Protein AF-A0A9E1GSZ1-F1 (afdb_monomer_lite)

pLDDT: mean 89.38, std 8.35, range [53.12, 97.94]

Sequence (244 aa):
KAGDPVYKLVTSEEWQLVVPVSDRQFAKLSTMTSIKVKFLKDGQTQNGTIETQQIQGKNYAFITLQNGMARYADERFLNVELVTNIESGLKIPNTAITKKEFYKIPAAYRTSGGDSNSYGVLREVLKDDGTMTTEFINATLYTDPQEDLVDGETPAYYYIDKAELEAGDVLIASDSQTKYTVQETENLKGVYRLNLGYAVFCPIRVEDQNEEFTIIASGTSRGIDMYDYIAADASTVQENQIME

Structure (mmCIF, N/CA/C/O backbone):
data_AF-A0A9E1GSZ1-F1
#
_entry.id   AF-A0A9E1GSZ1-F1
#
loop_
_atom_site.group_PDB
_atom_site.id
_atom_site.type_symbol
_atom_site.label_atom_id
_atom_site.label_alt_id
_atom_site.label_comp_id
_atom_site.label_asym_id
_atom_site.label_entity_id
_atom_site.label_seq_id
_atom_site.pdbx_PDB_ins_code
_atom_site.Cartn_x
_atom_site.Cartn_y
_atom_site.Cartn_z
_atom_site.occupancy
_atom_site.B_iso_or_equiv
_atom_site.auth_seq_id
_atom_site.auth_comp_id
_atom_site.auth_asym_id
_atom_site.auth_atom_id
_atom_site.pdbx_PDB_model_num
ATOM 1 N N . LYS A 1 1 ? 15.541 -1.601 -56.514 1.00 56.22 1 LYS A N 1
ATOM 2 C CA . LYS A 1 1 ? 14.765 -0.803 -57.497 1.00 56.22 1 LYS A CA 1
ATOM 3 C C . LYS A 1 1 ? 15.236 0.646 -57.429 1.00 56.22 1 LYS A C 1
ATOM 5 O O . LYS A 1 1 ? 15.897 1.003 -56.462 1.00 56.22 1 LYS A O 1
ATOM 10 N N . ALA A 1 2 ? 14.956 1.470 -58.442 1.00 68.44 2 ALA A N 1
ATOM 11 C CA . ALA A 1 2 ? 15.196 2.908 -58.320 1.00 68.44 2 ALA A CA 1
ATOM 12 C C . ALA A 1 2 ? 14.430 3.435 -57.091 1.00 68.44 2 ALA A C 1
ATOM 14 O O . ALA A 1 2 ? 13.232 3.182 -56.983 1.00 68.44 2 ALA A O 1
ATOM 15 N N . GLY A 1 3 ? 15.135 4.087 -56.161 1.00 81.12 3 GLY A N 1
ATOM 16 C CA . GLY A 1 3 ? 14.578 4.580 -54.895 1.00 81.12 3 GLY A CA 1
ATOM 17 C C . GLY A 1 3 ? 14.820 3.695 -53.665 1.00 81.12 3 GLY A C 1
ATOM 18 O O . GLY A 1 3 ? 14.581 4.164 -52.556 1.00 81.12 3 GLY A O 1
ATOM 19 N N . ASP A 1 4 ? 15.335 2.470 -53.821 1.00 85.38 4 ASP A N 1
ATOM 20 C CA . ASP A 1 4 ? 15.676 1.636 -52.661 1.00 85.38 4 ASP A CA 1
ATOM 21 C C . ASP A 1 4 ? 17.036 2.062 -52.074 1.00 85.38 4 ASP A C 1
ATOM 23 O O . ASP A 1 4 ? 17.995 2.252 -52.833 1.00 85.38 4 ASP A O 1
ATOM 27 N N . PRO A 1 5 ? 17.160 2.195 -50.742 1.00 82.62 5 PRO A N 1
ATOM 28 C CA . PRO A 1 5 ? 18.434 2.515 -50.110 1.00 82.62 5 PRO A CA 1
ATOM 29 C C . PRO A 1 5 ? 19.448 1.382 -50.327 1.00 82.62 5 PRO A C 1
ATOM 31 O O . PRO A 1 5 ? 19.149 0.213 -50.094 1.00 82.62 5 PRO A O 1
ATOM 34 N N . VAL A 1 6 ? 20.660 1.738 -50.767 1.00 85.25 6 VAL A N 1
ATOM 35 C CA . VAL A 1 6 ? 21.737 0.775 -51.081 1.00 85.25 6 VAL A CA 1
ATOM 36 C C . VAL A 1 6 ? 22.555 0.409 -49.838 1.00 85.25 6 VAL A C 1
ATOM 38 O O . VAL A 1 6 ? 23.061 -0.703 -49.734 1.00 85.25 6 VAL A O 1
ATOM 41 N N . TYR A 1 7 ? 22.675 1.331 -48.882 1.00 80.56 7 TYR A N 1
ATOM 42 C CA . TYR A 1 7 ? 23.326 1.103 -47.595 1.00 80.56 7 TYR A CA 1
ATOM 43 C C . TYR A 1 7 ? 22.765 2.055 -46.533 1.00 80.56 7 TYR A C 1
ATOM 45 O O . TYR A 1 7 ? 22.201 3.104 -46.850 1.00 80.56 7 TYR A O 1
ATOM 53 N N . LYS A 1 8 ? 22.946 1.688 -45.263 1.00 81.06 8 LYS A N 1
ATOM 54 C CA . LYS A 1 8 ? 22.709 2.548 -44.102 1.00 81.06 8 LYS A CA 1
ATOM 55 C C . LYS A 1 8 ? 24.068 2.921 -43.523 1.00 81.06 8 LYS A C 1
ATOM 57 O O . LYS A 1 8 ? 24.864 2.039 -43.222 1.00 81.06 8 LYS A O 1
ATOM 62 N N . LEU A 1 9 ? 24.334 4.215 -43.386 1.00 85.81 9 LEU A N 1
ATOM 63 C CA . LEU A 1 9 ? 25.546 4.715 -42.743 1.00 85.81 9 LEU A CA 1
ATOM 64 C C . LEU A 1 9 ? 25.197 5.192 -41.333 1.00 85.81 9 LEU A C 1
ATOM 66 O O . LEU A 1 9 ? 24.314 6.031 -41.171 1.00 85.81 9 LEU A O 1
ATOM 70 N N . VAL A 1 10 ? 25.887 4.656 -40.329 1.00 85.50 10 VAL A N 1
ATOM 71 C CA . VAL A 1 10 ? 25.773 5.088 -38.932 1.00 85.50 10 VAL A CA 1
ATOM 72 C C . VAL A 1 10 ? 27.050 5.842 -38.581 1.00 85.50 10 VAL A C 1
ATOM 74 O O . VAL A 1 10 ? 28.137 5.277 -38.647 1.00 85.50 10 VAL A O 1
ATOM 77 N N . THR A 1 11 ? 26.924 7.132 -38.274 1.00 88.06 11 THR A N 1
ATOM 78 C CA . THR A 1 11 ? 28.066 8.039 -38.051 1.00 88.06 11 THR A CA 1
ATOM 79 C C . THR A 1 11 ? 28.234 8.464 -36.595 1.00 88.06 11 THR A C 1
ATOM 81 O O . THR A 1 11 ? 29.123 9.255 -36.299 1.00 88.06 11 THR A O 1
ATOM 84 N N . SER A 1 12 ? 27.365 7.990 -35.701 1.00 90.75 12 SER A N 1
ATOM 85 C CA . SER A 1 12 ? 27.333 8.378 -34.292 1.00 90.75 12 SER A CA 1
ATOM 86 C C . SER A 1 12 ? 27.287 7.143 -33.403 1.00 90.75 12 SER A C 1
ATOM 88 O O . SER A 1 12 ? 26.614 6.174 -33.743 1.00 90.75 12 SER A O 1
ATOM 90 N N . GLU A 1 13 ? 27.974 7.201 -32.263 1.00 91.69 13 GLU A N 1
ATOM 91 C CA . GLU A 1 13 ? 27.785 6.266 -31.144 1.00 91.69 13 GLU A CA 1
ATOM 92 C C . GLU A 1 13 ? 26.652 6.716 -30.212 1.00 91.69 13 GLU A C 1
ATOM 94 O O . GLU A 1 13 ? 26.344 6.019 -29.250 1.00 91.69 13 GLU A O 1
ATOM 99 N N . GLU A 1 14 ? 26.028 7.866 -30.489 1.00 94.31 14 GLU A N 1
ATOM 100 C CA . GLU A 1 14 ? 24.812 8.301 -29.814 1.00 94.31 14 GLU A CA 1
ATOM 101 C C . GLU A 1 14 ? 23.581 7.679 -30.476 1.00 94.31 14 GLU A C 1
ATOM 103 O O . GLU A 1 14 ? 23.335 7.865 -31.672 1.00 94.31 14 GLU A O 1
ATOM 108 N N . TRP A 1 15 ? 22.801 6.945 -29.691 1.00 93.62 15 TRP A N 1
ATOM 109 C CA . TRP A 1 15 ? 21.577 6.290 -30.137 1.00 93.62 15 TRP A CA 1
ATOM 110 C C . TRP A 1 15 ? 20.569 6.179 -28.999 1.00 93.62 15 TRP A C 1
ATOM 112 O O . TRP A 1 15 ? 20.919 6.308 -27.826 1.00 93.62 15 TRP A O 1
ATOM 122 N N . GLN A 1 16 ? 19.302 5.958 -29.349 1.00 94.81 16 G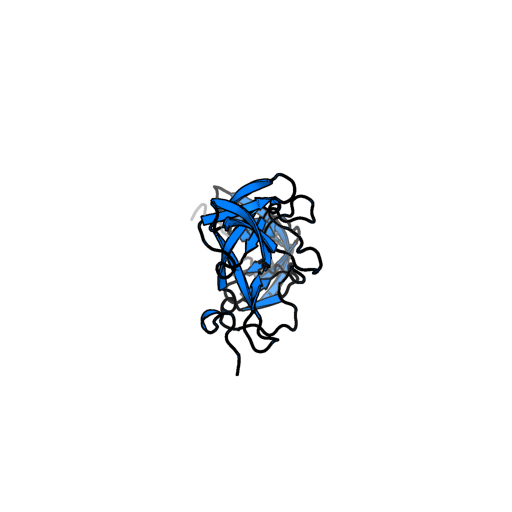LN A N 1
ATOM 123 C CA . GLN A 1 16 ? 18.210 5.907 -28.383 1.00 94.81 16 GLN A CA 1
ATOM 124 C C . GLN A 1 16 ? 17.504 4.557 -28.377 1.00 94.81 16 GLN A C 1
ATOM 126 O O . GLN A 1 16 ? 17.112 4.033 -29.422 1.00 94.81 16 GLN A O 1
ATOM 131 N N . LEU A 1 17 ? 17.271 4.041 -27.173 1.00 95.75 17 LEU A N 1
ATOM 132 C CA . LEU A 1 17 ? 16.247 3.037 -26.917 1.00 95.75 17 LEU A CA 1
ATOM 133 C C . LEU A 1 17 ? 14.935 3.744 -26.591 1.00 95.75 17 LEU A C 1
ATOM 135 O O . LEU A 1 17 ? 14.904 4.632 -25.742 1.00 95.75 17 LEU A O 1
ATOM 139 N N . VAL A 1 18 ? 13.850 3.314 -27.229 1.00 96.56 18 VAL A N 1
ATOM 140 C CA . VAL A 1 18 ? 12.496 3.788 -26.929 1.00 96.56 18 VAL A CA 1
ATOM 141 C C . VAL A 1 18 ? 11.706 2.614 -26.376 1.00 96.56 18 VAL A C 1
ATOM 143 O O . VAL A 1 18 ? 11.454 1.639 -27.085 1.00 96.56 18 VAL A O 1
ATOM 146 N N . VAL A 1 19 ? 11.334 2.698 -25.103 1.00 95.81 19 VAL A N 1
ATOM 147 C CA . VAL A 1 19 ? 10.688 1.609 -24.365 1.00 95.81 19 VAL A CA 1
ATOM 148 C C . VAL A 1 19 ? 9.263 2.034 -24.006 1.00 95.81 19 VAL A C 1
ATOM 150 O O . VAL A 1 19 ? 9.104 3.053 -23.333 1.00 95.81 19 VAL A O 1
ATOM 153 N N . PRO A 1 20 ? 8.214 1.310 -24.438 1.00 95.06 20 PRO A N 1
ATOM 154 C CA . PRO A 1 20 ? 6.865 1.547 -23.935 1.00 95.06 20 PRO A CA 1
ATOM 155 C C . PRO A 1 20 ? 6.795 1.147 -22.458 1.00 95.06 20 PRO A C 1
ATOM 157 O O . PRO A 1 20 ? 7.281 0.081 -22.081 1.00 95.06 20 PRO A O 1
ATOM 160 N N . VAL A 1 21 ? 6.185 1.987 -21.627 1.00 94.19 21 VAL A N 1
ATOM 161 C CA . VAL A 1 21 ? 6.124 1.786 -20.173 1.00 94.19 21 VAL A CA 1
ATOM 162 C C . VAL A 1 21 ? 4.696 1.942 -19.651 1.00 94.19 21 VAL A C 1
ATOM 164 O O . VAL A 1 21 ? 3.876 2.642 -20.242 1.00 94.19 21 VAL A O 1
ATOM 167 N N . SER A 1 22 ? 4.385 1.271 -18.544 1.00 91.38 22 SER A N 1
ATOM 168 C CA . SER A 1 22 ? 3.124 1.461 -17.808 1.00 91.38 22 SER A CA 1
ATOM 169 C C . SER A 1 22 ? 3.079 2.817 -17.092 1.00 91.38 22 SER A C 1
ATOM 171 O O . SER A 1 22 ? 4.117 3.447 -16.901 1.00 91.38 22 SER A O 1
ATOM 173 N N . ASP A 1 23 ? 1.902 3.255 -16.634 1.00 88.31 23 ASP A N 1
ATOM 174 C CA . ASP A 1 23 ? 1.754 4.496 -15.850 1.00 88.31 23 ASP A CA 1
ATOM 175 C C . ASP A 1 23 ? 2.627 4.499 -14.586 1.00 88.31 23 ASP A C 1
ATOM 177 O O . ASP A 1 23 ? 3.304 5.485 -14.294 1.00 88.31 23 ASP A O 1
ATOM 181 N N . ARG A 1 24 ? 2.694 3.361 -13.880 1.00 83.38 24 ARG A N 1
ATOM 182 C CA . ARG A 1 24 ? 3.550 3.202 -12.694 1.00 83.38 24 ARG A CA 1
ATOM 183 C C . ARG A 1 24 ? 5.031 3.362 -13.039 1.00 83.38 24 ARG A C 1
ATOM 185 O O . ARG A 1 24 ? 5.753 4.083 -12.356 1.00 83.38 24 ARG A O 1
ATOM 192 N N . GLN A 1 25 ? 5.485 2.698 -14.102 1.00 87.88 25 GLN A N 1
ATOM 193 C CA . GLN A 1 25 ? 6.870 2.813 -14.561 1.00 87.88 25 GLN A CA 1
ATOM 194 C C . GLN A 1 25 ? 7.180 4.232 -15.037 1.00 87.88 25 GLN A C 1
ATOM 196 O O . GLN A 1 25 ? 8.244 4.747 -14.722 1.00 87.88 25 GLN A O 1
ATOM 201 N N . PHE A 1 26 ? 6.260 4.881 -15.750 1.00 92.19 26 PHE A N 1
ATOM 202 C CA . PHE A 1 26 ? 6.424 6.257 -16.208 1.00 92.19 26 PHE A CA 1
ATOM 203 C C . PHE A 1 26 ? 6.624 7.219 -15.036 1.00 92.19 26 PHE A C 1
ATOM 205 O O . PHE A 1 26 ? 7.603 7.960 -15.028 1.00 92.19 26 PHE A O 1
ATOM 212 N N . ALA A 1 27 ? 5.762 7.150 -14.017 1.00 88.62 27 ALA A N 1
ATOM 213 C CA . ALA A 1 27 ? 5.887 7.973 -12.818 1.00 88.62 27 ALA A CA 1
ATOM 214 C C . ALA A 1 27 ? 7.255 7.780 -12.141 1.00 88.62 27 ALA A C 1
ATOM 216 O O . ALA A 1 27 ? 7.946 8.760 -11.873 1.00 88.62 27 ALA A O 1
ATOM 217 N N . LYS A 1 28 ? 7.705 6.529 -11.970 1.00 84.88 28 LYS A N 1
ATOM 218 C CA . LYS A 1 28 ? 9.018 6.217 -11.378 1.00 84.88 28 LYS A CA 1
ATOM 219 C C . LYS A 1 28 ? 10.174 6.754 -12.226 1.00 84.88 28 LYS A C 1
ATOM 221 O O . LYS A 1 28 ? 11.030 7.483 -11.728 1.00 84.88 28 LYS A O 1
ATOM 226 N N . LEU A 1 29 ? 10.180 6.437 -13.519 1.00 91.62 29 LEU A N 1
ATOM 227 C CA . LEU A 1 29 ? 11.257 6.789 -14.445 1.00 91.62 29 LEU A CA 1
ATOM 228 C C . LEU A 1 29 ? 11.346 8.299 -14.710 1.00 91.62 29 LEU A C 1
ATOM 230 O O . LEU A 1 29 ? 12.445 8.796 -14.928 1.00 91.62 29 LEU A O 1
ATOM 234 N N . SER A 1 30 ? 10.233 9.035 -14.639 1.00 92.25 30 SER A N 1
ATOM 235 C CA . SER A 1 30 ? 10.200 10.491 -14.853 1.00 92.25 30 SER A CA 1
ATOM 236 C C . SER A 1 30 ? 10.993 11.301 -13.823 1.00 92.25 30 SER A C 1
ATOM 238 O O . SER A 1 30 ? 11.356 12.444 -14.087 1.00 92.25 30 SER A O 1
ATOM 240 N N . THR A 1 31 ? 11.295 10.705 -12.666 1.00 90.06 31 THR A N 1
ATOM 241 C CA . THR A 1 31 ? 12.105 11.330 -11.608 1.00 90.06 31 THR A CA 1
ATOM 242 C C . THR A 1 31 ? 13.610 11.130 -11.811 1.00 90.06 31 THR A C 1
ATOM 244 O O . THR A 1 31 ? 14.420 11.756 -11.127 1.00 90.06 31 THR A O 1
ATOM 247 N N . MET A 1 32 ? 14.003 10.254 -12.740 1.00 90.38 32 MET A N 1
ATOM 248 C CA . MET A 1 32 ? 15.393 9.883 -12.983 1.00 90.38 32 MET A CA 1
ATOM 249 C C . MET A 1 32 ? 15.981 10.688 -14.142 1.00 90.38 32 MET A C 1
ATOM 251 O O . MET A 1 32 ? 15.300 11.001 -15.111 1.00 90.38 32 MET A O 1
ATOM 255 N N . THR A 1 33 ? 17.284 10.956 -14.079 1.00 94.38 33 THR A N 1
ATOM 256 C CA . THR A 1 33 ? 18.050 11.571 -15.181 1.00 94.38 33 THR A CA 1
ATOM 257 C C . THR A 1 33 ? 19.010 10.588 -15.848 1.00 94.38 33 THR A C 1
ATOM 259 O O . THR A 1 33 ? 19.466 10.810 -16.969 1.00 94.38 33 THR A O 1
ATOM 262 N N . SER A 1 34 ? 19.311 9.471 -15.184 1.00 93.50 34 SER A N 1
ATOM 263 C CA . SER A 1 34 ? 20.154 8.401 -15.706 1.00 93.50 34 SER A CA 1
ATOM 264 C C . SER A 1 34 ? 19.610 7.040 -15.302 1.00 93.50 34 SER A C 1
ATOM 266 O O . SER A 1 34 ? 19.027 6.891 -14.228 1.00 93.50 34 SER A O 1
ATOM 268 N N . ILE A 1 35 ? 19.824 6.039 -16.151 1.00 94.31 35 ILE A N 1
ATOM 269 C CA . ILE A 1 35 ? 19.414 4.665 -15.895 1.00 94.31 35 ILE A CA 1
ATOM 270 C C . ILE A 1 35 ? 20.461 3.672 -16.385 1.00 94.31 35 ILE A C 1
ATOM 272 O O . ILE A 1 35 ? 21.090 3.868 -17.426 1.00 94.31 35 ILE A O 1
ATOM 276 N N . LYS A 1 36 ? 20.623 2.574 -15.644 1.00 94.19 36 LYS A N 1
ATOM 277 C CA . LYS A 1 36 ? 21.402 1.425 -16.101 1.00 94.19 36 LYS A CA 1
ATOM 278 C C . LYS A 1 36 ? 20.501 0.489 -16.902 1.00 94.19 36 LYS A C 1
ATOM 280 O O . LYS A 1 36 ? 19.459 0.054 -16.422 1.00 94.19 36 LYS A O 1
ATOM 285 N N . VAL A 1 37 ? 20.941 0.145 -18.102 1.00 95.38 37 VAL A N 1
ATOM 286 C CA . VAL A 1 37 ? 20.290 -0.787 -19.022 1.00 95.38 37 VAL A CA 1
ATOM 287 C C . VAL A 1 37 ? 21.126 -2.055 -19.091 1.00 95.38 37 VAL A C 1
ATOM 289 O O . VAL A 1 37 ? 22.333 -1.979 -19.319 1.00 95.38 37 VAL A O 1
ATOM 292 N N . LYS A 1 38 ? 20.503 -3.219 -18.910 1.00 94.94 38 LYS A N 1
ATOM 293 C CA . LYS A 1 38 ? 21.112 -4.527 -19.175 1.00 94.94 38 LYS A CA 1
ATOM 294 C C . LYS A 1 38 ? 20.513 -5.119 -20.445 1.00 94.94 38 LYS A C 1
ATOM 296 O O . LYS A 1 38 ? 19.308 -5.322 -20.536 1.00 94.94 38 LYS A O 1
ATOM 301 N N . PHE A 1 39 ? 21.359 -5.406 -21.421 1.00 95.25 39 PHE A N 1
ATOM 302 C CA . PHE A 1 39 ? 20.977 -6.010 -22.689 1.00 95.25 39 PHE A CA 1
ATOM 303 C C . PHE A 1 39 ? 20.899 -7.525 -22.532 1.00 95.25 39 PHE A C 1
ATOM 305 O O . PHE A 1 39 ? 21.885 -8.172 -22.189 1.00 95.25 39 PHE A O 1
ATOM 312 N N . LEU A 1 40 ? 19.732 -8.116 -22.795 1.00 94.25 40 LEU A N 1
ATOM 313 C CA . LEU A 1 40 ? 19.546 -9.560 -22.617 1.00 94.25 40 LEU A CA 1
ATOM 314 C C . LEU A 1 40 ? 20.252 -10.395 -23.690 1.00 94.25 40 LEU A C 1
ATOM 316 O O . LEU A 1 40 ? 20.536 -11.564 -23.458 1.00 94.25 40 LEU A O 1
ATOM 320 N N . LYS A 1 41 ? 20.565 -9.794 -24.845 1.00 92.50 41 LYS A N 1
ATOM 321 C CA . LYS A 1 41 ? 21.256 -10.460 -25.960 1.00 92.50 41 LYS A CA 1
ATOM 322 C C . LYS A 1 41 ? 22.620 -11.027 -25.553 1.00 92.50 41 LYS A C 1
ATOM 324 O O . LYS A 1 41 ? 22.978 -12.117 -25.984 1.00 92.50 41 LYS A O 1
ATOM 329 N N . ASP A 1 42 ? 23.385 -10.276 -24.768 1.00 93.62 42 ASP A N 1
ATOM 330 C CA . ASP A 1 42 ? 24.776 -10.586 -24.416 1.00 93.62 42 ASP A CA 1
ATOM 331 C C . ASP A 1 42 ? 25.095 -10.362 -22.923 1.00 93.62 42 ASP A C 1
ATOM 333 O O . ASP A 1 42 ? 26.239 -10.526 -22.496 1.00 93.62 42 ASP A O 1
ATOM 337 N N . GLY A 1 43 ? 24.091 -9.988 -22.124 1.00 91.62 43 GLY A N 1
ATOM 338 C CA . GLY A 1 43 ? 24.203 -9.733 -20.689 1.00 91.62 43 GLY A CA 1
ATOM 339 C C . GLY A 1 43 ? 24.913 -8.427 -20.330 1.00 91.62 43 GLY A C 1
ATOM 340 O O . GLY A 1 43 ? 25.225 -8.207 -19.160 1.00 91.62 43 GLY A O 1
ATOM 341 N N . GLN A 1 44 ? 25.208 -7.567 -21.304 1.00 94.25 44 GLN A N 1
ATOM 342 C CA . GLN A 1 44 ? 26.061 -6.402 -21.094 1.00 94.25 44 GLN A CA 1
ATOM 343 C C . GLN A 1 44 ? 25.268 -5.230 -20.537 1.00 94.25 44 GLN A C 1
ATOM 345 O O . GLN A 1 44 ? 24.069 -5.107 -20.769 1.00 94.25 44 GLN A O 1
ATOM 350 N N . THR A 1 45 ? 25.935 -4.361 -19.781 1.00 93.75 45 THR A N 1
ATOM 351 C CA . THR A 1 45 ? 25.272 -3.244 -19.102 1.00 93.75 45 THR A CA 1
ATOM 352 C C . THR A 1 45 ? 25.850 -1.908 -19.521 1.00 93.75 45 THR A C 1
ATOM 354 O O . THR A 1 45 ? 27.071 -1.769 -19.602 1.00 93.75 45 THR A O 1
ATOM 357 N N . GLN A 1 46 ? 24.990 -0.914 -19.712 1.00 93.62 46 GLN A N 1
ATOM 358 C CA . GLN A 1 46 ? 25.374 0.456 -20.044 1.00 93.62 46 GLN A CA 1
ATOM 359 C C . GLN A 1 46 ? 24.532 1.444 -19.242 1.00 93.62 46 GLN A C 1
ATOM 361 O O . GLN A 1 46 ? 23.384 1.156 -18.917 1.00 93.62 46 GLN A O 1
ATOM 366 N N . ASN A 1 47 ? 25.095 2.606 -18.922 1.00 94.38 47 ASN A N 1
ATOM 367 C CA . ASN A 1 47 ? 24.323 3.710 -18.360 1.00 94.38 47 ASN A CA 1
ATOM 368 C C . ASN A 1 47 ? 23.925 4.654 -19.495 1.00 94.38 47 ASN A C 1
ATOM 370 O O . ASN A 1 47 ? 24.768 4.995 -20.324 1.00 94.38 47 ASN A O 1
ATOM 374 N N . GLY A 1 48 ? 22.666 5.078 -19.506 1.00 95.38 48 GLY A N 1
ATOM 375 C CA . GLY A 1 48 ? 22.142 6.073 -20.436 1.00 95.38 48 GLY A CA 1
ATOM 376 C C . GLY A 1 48 ? 21.460 7.222 -19.708 1.00 95.38 48 GLY A C 1
ATOM 377 O O . GLY A 1 48 ? 21.100 7.107 -18.532 1.00 95.38 48 GLY A O 1
ATOM 378 N N . THR A 1 49 ? 21.287 8.334 -20.413 1.00 97.69 49 THR A N 1
ATOM 379 C CA . THR A 1 49 ? 20.420 9.436 -19.983 1.00 97.69 49 THR A CA 1
ATOM 380 C C . THR A 1 49 ? 18.984 9.058 -20.303 1.00 97.69 49 THR A C 1
ATOM 382 O O . THR A 1 49 ? 18.721 8.608 -21.415 1.00 97.69 49 THR A O 1
ATOM 385 N N . ILE A 1 50 ? 18.073 9.211 -19.344 1.00 97.25 50 ILE A N 1
ATOM 386 C CA . ILE A 1 50 ? 16.661 8.861 -19.524 1.00 97.25 50 ILE A CA 1
ATOM 387 C C . ILE A 1 50 ? 15.785 10.110 -19.523 1.00 97.25 50 ILE A C 1
ATOM 389 O O . ILE A 1 50 ? 15.935 10.988 -18.681 1.00 97.25 50 ILE A O 1
ATOM 393 N N . GLU A 1 51 ? 14.844 10.140 -20.456 1.00 97.44 51 GLU A N 1
ATOM 394 C CA . GLU A 1 51 ? 13.722 11.068 -20.492 1.00 97.44 51 GLU A CA 1
ATOM 395 C C . GLU A 1 51 ? 12.428 10.277 -20.682 1.00 97.44 51 GLU A C 1
ATOM 397 O O . GLU A 1 51 ? 12.421 9.193 -21.268 1.00 97.44 51 GLU A O 1
ATOM 402 N N . THR A 1 52 ? 11.309 10.804 -20.196 1.00 97.12 52 THR A N 1
ATOM 403 C CA . THR A 1 52 ? 9.999 10.163 -20.361 1.00 97.12 52 THR A CA 1
ATOM 404 C C . THR A 1 52 ? 9.054 11.103 -21.092 1.00 97.12 52 THR A C 1
ATOM 406 O O . THR A 1 52 ? 9.051 12.308 -20.849 1.00 97.12 52 THR A O 1
ATOM 409 N N . GLN A 1 53 ? 8.283 10.570 -22.039 1.00 96.31 53 GLN A N 1
ATOM 410 C CA . GLN A 1 53 ? 7.330 11.348 -22.830 1.00 96.31 53 GLN A CA 1
ATOM 411 C C . GLN A 1 53 ? 6.050 10.555 -23.082 1.00 96.31 53 GLN A C 1
ATOM 413 O O . GLN A 1 53 ? 6.076 9.332 -23.247 1.00 96.31 53 GLN A O 1
ATOM 418 N N . GLN A 1 54 ? 4.929 11.269 -23.160 1.00 96.31 54 GLN A N 1
ATOM 419 C CA . GLN A 1 54 ? 3.655 10.701 -23.575 1.00 96.31 54 GLN A CA 1
ATOM 420 C C . GLN A 1 54 ? 3.402 11.030 -25.049 1.00 96.31 54 GLN A C 1
ATOM 422 O O . GLN A 1 54 ? 3.398 12.192 -25.452 1.00 96.31 54 GLN A O 1
ATOM 427 N N . ILE A 1 55 ? 3.174 10.003 -25.866 1.00 95.81 55 ILE A N 1
ATOM 428 C CA . ILE A 1 55 ? 2.925 10.129 -27.304 1.00 95.81 55 ILE A CA 1
ATOM 429 C C . ILE A 1 55 ? 1.599 9.445 -27.612 1.00 95.81 55 ILE A C 1
ATOM 431 O O . ILE A 1 55 ? 1.446 8.244 -27.398 1.00 95.81 55 ILE A O 1
ATOM 435 N N . GLN A 1 56 ? 0.627 10.214 -28.115 1.00 94.19 56 GLN A N 1
ATOM 436 C CA . GLN A 1 56 ? -0.713 9.714 -28.466 1.00 94.19 56 GLN A CA 1
ATOM 437 C C . GLN A 1 56 ? -1.388 8.931 -27.319 1.00 94.19 56 GLN A C 1
ATOM 439 O O . GLN A 1 56 ? -1.995 7.884 -27.534 1.00 94.19 56 GLN A O 1
ATOM 444 N N . GLY A 1 57 ? -1.240 9.419 -26.083 1.00 91.31 57 GLY A N 1
ATOM 445 C CA . GLY A 1 57 ? -1.816 8.791 -24.890 1.00 91.31 57 GLY A CA 1
ATOM 446 C C . GLY A 1 57 ? -1.049 7.578 -24.353 1.00 91.31 57 GLY A C 1
ATOM 447 O O . GLY A 1 57 ? -1.463 7.020 -23.345 1.00 91.31 57 GLY A O 1
ATOM 448 N N . LYS A 1 58 ? 0.068 7.175 -24.975 1.00 96.19 58 LYS A N 1
ATOM 449 C CA . LYS A 1 58 ? 0.936 6.088 -24.498 1.00 96.19 58 LYS A CA 1
ATOM 450 C C . LYS A 1 58 ? 2.233 6.630 -23.913 1.00 96.19 58 LYS A C 1
ATOM 452 O O . LYS A 1 58 ? 2.792 7.592 -24.437 1.00 96.19 58 LYS A O 1
ATOM 457 N N . ASN A 1 59 ? 2.721 5.980 -22.865 1.00 97.06 59 ASN A N 1
ATOM 458 C CA . ASN A 1 59 ? 3.912 6.392 -22.136 1.00 97.06 59 ASN A CA 1
ATOM 459 C C . ASN A 1 59 ? 5.162 5.690 -22.673 1.00 97.06 59 ASN A C 1
ATOM 461 O O . ASN A 1 59 ? 5.164 4.475 -22.890 1.00 97.06 59 ASN A O 1
ATOM 465 N N . TYR A 1 60 ? 6.233 6.458 -22.857 1.00 97.69 60 TYR A N 1
ATOM 466 C CA . TYR A 1 60 ? 7.512 5.970 -23.357 1.00 97.69 60 TYR A CA 1
ATOM 467 C C . TYR A 1 60 ? 8.674 6.509 -22.526 1.00 97.69 60 TYR A C 1
ATOM 469 O O . TYR A 1 60 ? 8.666 7.667 -22.105 1.00 97.69 60 TYR A O 1
ATOM 477 N N . ALA A 1 61 ? 9.693 5.673 -22.346 1.00 97.31 61 ALA A N 1
ATOM 478 C CA . ALA A 1 61 ? 11.010 6.061 -21.866 1.00 97.31 61 ALA A CA 1
ATOM 479 C C . ALA A 1 61 ? 11.995 6.101 -23.042 1.00 97.31 61 ALA A C 1
ATOM 481 O O . ALA A 1 61 ? 12.115 5.130 -23.793 1.00 97.31 61 ALA A O 1
ATOM 482 N N . PHE A 1 62 ? 12.694 7.220 -23.185 1.00 97.88 62 PHE A N 1
ATOM 483 C CA . PHE A 1 62 ? 13.748 7.466 -24.160 1.00 97.88 62 PHE A CA 1
ATOM 484 C C . PHE A 1 62 ? 15.084 7.405 -23.437 1.00 97.88 62 PHE A C 1
ATOM 486 O O . PHE A 1 62 ? 15.331 8.196 -22.532 1.00 97.88 62 PHE A O 1
ATOM 493 N N . ILE A 1 63 ? 15.933 6.454 -23.812 1.00 97.75 63 ILE A N 1
ATOM 494 C CA . ILE A 1 63 ? 17.229 6.247 -23.170 1.00 97.75 63 ILE A CA 1
ATOM 495 C C . ILE A 1 63 ? 18.315 6.508 -24.199 1.00 97.75 63 ILE A C 1
ATOM 497 O O . ILE A 1 63 ? 18.518 5.699 -25.104 1.00 97.75 63 ILE A O 1
ATOM 501 N N . THR A 1 64 ? 19.003 7.632 -24.049 1.00 97.62 64 THR A N 1
ATOM 502 C CA . THR A 1 64 ? 20.137 8.014 -24.886 1.00 97.62 64 THR A CA 1
ATOM 503 C C . THR A 1 64 ? 21.403 7.345 -24.364 1.00 97.62 64 THR A C 1
ATOM 505 O O . THR A 1 64 ? 21.786 7.514 -23.204 1.00 97.62 64 THR A O 1
ATOM 508 N N . LEU A 1 65 ? 22.055 6.583 -25.233 1.00 96.31 65 LEU A N 1
ATOM 509 C CA . LEU A 1 65 ? 23.299 5.864 -24.985 1.00 96.31 65 LEU A CA 1
ATOM 510 C C . LEU A 1 65 ? 24.384 6.434 -25.889 1.00 96.31 65 LEU A C 1
ATOM 512 O O . LEU A 1 65 ? 24.102 6.813 -27.018 1.00 96.31 65 LEU A O 1
ATOM 516 N N . GLN A 1 66 ? 25.620 6.472 -25.395 1.00 94.69 66 GLN A N 1
ATOM 517 C CA . GLN A 1 66 ? 26.780 7.020 -26.116 1.00 94.69 66 GLN A CA 1
ATOM 518 C C . GLN A 1 66 ? 27.809 5.942 -26.489 1.00 94.69 66 GLN A C 1
ATOM 520 O O . GLN A 1 66 ? 28.960 6.247 -26.797 1.00 94.69 66 GLN A O 1
ATOM 525 N N . ASN A 1 67 ? 27.437 4.666 -26.372 1.00 90.56 67 ASN A N 1
ATOM 526 C CA . ASN A 1 67 ? 28.296 3.536 -26.693 1.00 90.56 67 ASN A CA 1
ATOM 527 C C . ASN A 1 67 ? 27.484 2.307 -27.119 1.00 90.56 67 ASN A C 1
ATOM 529 O O . ASN A 1 67 ? 26.284 2.195 -26.879 1.00 90.56 67 ASN A O 1
ATOM 533 N N . GLY A 1 68 ? 28.163 1.346 -27.745 1.00 88.38 68 GLY A N 1
ATOM 534 C CA . GLY A 1 68 ? 27.568 0.069 -28.139 1.00 88.38 68 GLY A CA 1
ATOM 535 C C . GLY A 1 68 ? 26.752 0.128 -29.425 1.00 88.38 68 GLY A C 1
ATOM 536 O O . GLY A 1 68 ? 26.151 -0.887 -29.775 1.00 88.38 68 GLY A O 1
ATOM 537 N N . MET A 1 69 ? 26.774 1.243 -30.163 1.00 91.25 69 MET A N 1
ATOM 538 C CA . MET A 1 69 ? 26.042 1.366 -31.424 1.00 91.25 69 MET A CA 1
ATOM 539 C C . MET A 1 69 ? 26.480 0.274 -32.403 1.00 91.25 69 MET A C 1
ATOM 541 O O . MET A 1 69 ? 25.643 -0.474 -32.899 1.00 91.25 69 MET A O 1
ATOM 545 N N . ALA A 1 70 ? 27.788 0.081 -32.597 1.00 89.88 70 ALA A N 1
ATOM 546 C CA . ALA A 1 70 ? 28.313 -0.980 -33.464 1.00 89.88 70 ALA A CA 1
ATOM 547 C C . ALA A 1 70 ? 27.848 -2.398 -33.071 1.00 89.88 70 ALA A C 1
ATOM 549 O O . ALA A 1 70 ? 27.774 -3.281 -33.920 1.00 89.88 70 ALA A O 1
ATOM 550 N N . ARG A 1 71 ? 27.520 -2.629 -31.793 1.00 91.00 71 ARG A N 1
ATOM 551 C CA . ARG A 1 71 ? 27.069 -3.938 -31.302 1.00 91.00 71 ARG A CA 1
ATOM 552 C C . ARG A 1 71 ? 25.596 -4.212 -31.610 1.00 91.00 71 ARG A C 1
ATOM 554 O O . ARG A 1 71 ? 25.209 -5.369 -31.783 1.00 91.00 71 ARG A O 1
ATOM 561 N N . TYR A 1 72 ? 24.785 -3.160 -31.655 1.00 92.00 72 TYR A N 1
ATOM 562 C CA . TYR A 1 72 ? 23.331 -3.263 -31.751 1.00 92.00 72 TYR A CA 1
ATOM 563 C C . TYR A 1 72 ? 22.747 -2.622 -33.019 1.00 92.00 72 TYR A C 1
ATOM 565 O O . TYR A 1 72 ? 21.534 -2.621 -33.190 1.00 92.00 72 TYR A O 1
ATOM 573 N N . ALA A 1 73 ? 23.576 -2.105 -33.932 1.00 89.44 73 ALA A N 1
ATOM 574 C CA . ALA A 1 73 ? 23.138 -1.367 -35.123 1.00 89.44 73 ALA A CA 1
ATOM 575 C C . ALA A 1 73 ? 22.226 -2.141 -36.076 1.00 89.44 73 ALA A C 1
ATOM 577 O O . ALA A 1 73 ? 21.382 -1.529 -36.744 1.00 89.44 73 ALA A O 1
ATOM 578 N N . ASP A 1 74 ? 22.395 -3.460 -36.114 1.00 89.00 74 ASP A N 1
ATOM 579 C CA . ASP A 1 74 ? 21.603 -4.363 -36.946 1.00 89.00 74 ASP A CA 1
ATOM 580 C C . ASP A 1 74 ? 20.296 -4.803 -36.264 1.00 89.00 74 ASP A C 1
ATOM 582 O O . ASP A 1 74 ? 19.448 -5.438 -36.889 1.00 89.00 74 ASP A O 1
ATOM 586 N N . GLU A 1 75 ? 20.094 -4.433 -34.996 1.00 88.88 75 GLU A N 1
ATOM 587 C CA . GLU A 1 75 ? 18.916 -4.799 -34.219 1.00 88.88 75 GLU A CA 1
ATOM 588 C C . GLU A 1 75 ? 17.868 -3.688 -34.270 1.00 88.88 75 GLU A C 1
ATOM 590 O O . GLU A 1 75 ? 18.091 -2.553 -33.849 1.00 88.88 75 GLU A O 1
ATOM 595 N N . ARG A 1 76 ? 16.672 -4.022 -34.763 1.00 88.56 76 ARG A N 1
ATOM 596 C CA . ARG A 1 76 ? 15.521 -3.106 -34.709 1.00 88.56 76 ARG A CA 1
ATOM 597 C C . ARG A 1 76 ? 14.823 -3.134 -33.348 1.00 88.56 76 ARG A C 1
ATOM 599 O O . ARG A 1 76 ? 14.183 -2.156 -32.973 1.00 88.56 76 ARG A O 1
ATOM 606 N N . PHE A 1 77 ? 14.930 -4.254 -32.639 1.00 93.62 77 PHE A N 1
ATOM 607 C CA . PHE A 1 77 ? 14.318 -4.477 -31.336 1.00 93.62 77 PHE A CA 1
ATOM 608 C C . PHE A 1 77 ? 15.331 -5.156 -30.423 1.00 93.62 77 PHE A C 1
ATOM 610 O O . PHE A 1 77 ? 16.016 -6.088 -30.834 1.00 93.62 77 PHE A O 1
ATOM 617 N N . LEU A 1 78 ? 15.409 -4.693 -29.181 1.00 93.75 78 LEU A N 1
ATOM 618 C 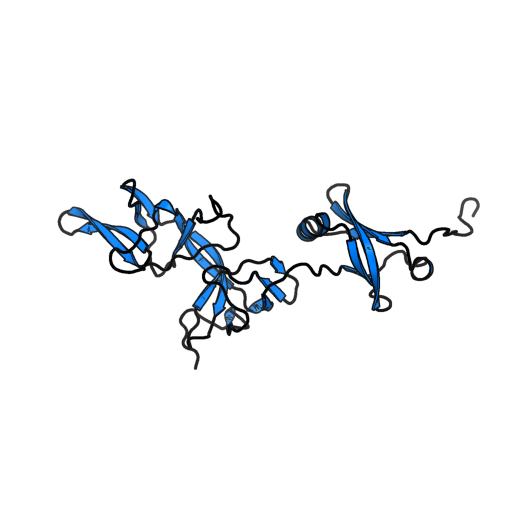CA . LEU A 1 78 ? 16.310 -5.228 -28.170 1.00 93.75 78 LEU A CA 1
ATOM 619 C C . LEU A 1 78 ? 15.501 -5.533 -26.919 1.00 93.75 78 LEU A C 1
ATOM 621 O O . LEU A 1 78 ? 14.741 -4.688 -26.449 1.00 93.75 78 LEU A O 1
ATOM 625 N N . ASN A 1 79 ? 15.697 -6.727 -26.368 1.00 93.69 79 ASN A N 1
ATOM 626 C CA . ASN A 1 79 ? 15.184 -7.052 -25.046 1.00 93.69 79 ASN A CA 1
ATOM 627 C C . ASN A 1 79 ? 16.167 -6.514 -24.006 1.00 93.69 79 ASN A C 1
ATOM 629 O O . ASN A 1 79 ? 17.353 -6.866 -24.022 1.00 93.69 79 ASN A O 1
ATOM 633 N N . VAL A 1 80 ? 15.671 -5.653 -23.123 1.00 94.31 80 VAL A N 1
ATOM 634 C CA . VAL A 1 80 ? 16.479 -4.972 -22.112 1.00 94.31 80 VAL A CA 1
ATOM 635 C C . VAL A 1 80 ? 15.806 -5.024 -20.749 1.00 94.31 80 VAL A C 1
ATOM 637 O O . VAL A 1 80 ? 14.583 -4.994 -20.647 1.00 94.31 80 VAL A O 1
ATOM 640 N N . GLU A 1 81 ? 16.617 -5.058 -19.701 1.00 92.44 81 GLU A N 1
ATOM 641 C CA . GLU A 1 81 ? 16.196 -4.811 -18.326 1.00 92.44 81 GLU A CA 1
ATOM 642 C C . GLU A 1 81 ? 16.609 -3.390 -17.939 1.00 92.44 81 GLU A C 1
ATOM 644 O O . GLU A 1 81 ? 17.778 -3.007 -18.060 1.00 92.44 81 GLU A O 1
ATOM 649 N N . LEU A 1 82 ? 15.643 -2.609 -17.462 1.00 92.25 82 LEU A N 1
ATOM 650 C CA . LEU A 1 82 ? 15.889 -1.296 -16.883 1.00 92.25 82 LEU A CA 1
ATOM 651 C C . LEU A 1 82 ? 16.144 -1.471 -15.388 1.00 92.25 82 LEU A C 1
ATOM 653 O O . LEU A 1 82 ? 15.260 -1.882 -14.640 1.00 92.25 82 LEU A O 1
ATOM 657 N N . VAL A 1 83 ? 17.367 -1.189 -14.952 1.00 88.19 83 VAL A N 1
ATOM 658 C CA . VAL A 1 83 ? 17.781 -1.398 -13.565 1.00 88.19 83 VAL A CA 1
ATOM 659 C C . VAL A 1 83 ? 17.446 -0.151 -12.754 1.00 88.19 83 VAL A C 1
ATOM 661 O O . VAL A 1 83 ? 18.203 0.820 -12.726 1.00 88.19 83 VAL A O 1
ATOM 664 N N . THR A 1 84 ? 16.306 -0.194 -12.072 1.00 75.94 84 THR A N 1
ATOM 665 C CA . THR A 1 84 ? 15.825 0.864 -11.180 1.00 75.94 84 THR A CA 1
ATOM 666 C C . THR A 1 84 ? 16.162 0.519 -9.726 1.00 75.94 84 THR A C 1
ATOM 668 O O . THR A 1 84 ? 15.288 0.168 -8.938 1.00 75.94 84 THR A O 1
ATOM 671 N N . ASN A 1 85 ? 17.446 0.573 -9.361 1.00 63.88 85 ASN A N 1
ATOM 672 C CA . ASN A 1 85 ? 17.892 0.385 -7.971 1.00 63.88 85 ASN A CA 1
ATOM 673 C C . ASN A 1 85 ? 17.594 1.642 -7.137 1.00 63.88 85 ASN A C 1
ATOM 675 O O . ASN A 1 85 ? 18.513 2.412 -6.867 1.00 63.88 85 ASN A O 1
ATOM 679 N N . ILE A 1 86 ? 16.340 1.890 -6.761 1.00 56.34 86 ILE A N 1
ATOM 680 C CA . ILE A 1 86 ? 16.014 3.125 -6.023 1.00 56.34 86 ILE A CA 1
ATOM 681 C C . ILE A 1 86 ? 15.193 2.934 -4.757 1.00 56.34 86 ILE A C 1
ATOM 683 O O . ILE A 1 86 ? 14.993 3.909 -4.045 1.00 56.34 86 ILE A O 1
ATOM 687 N N . GLU A 1 87 ? 14.756 1.723 -4.421 1.00 59.91 87 GLU A N 1
ATOM 688 C CA . GLU A 1 87 ? 13.915 1.557 -3.235 1.00 59.91 87 GLU A CA 1
ATOM 689 C C . GLU A 1 87 ? 14.605 0.672 -2.207 1.00 59.91 87 GLU A C 1
ATOM 691 O O . GLU A 1 87 ? 14.811 -0.528 -2.389 1.00 59.91 87 GLU A O 1
ATOM 696 N N . SER A 1 88 ? 15.038 1.328 -1.132 1.00 73.00 88 SER A N 1
ATOM 697 C CA . SER A 1 88 ? 15.457 0.689 0.103 1.00 73.00 88 SER A CA 1
ATOM 698 C C . SER A 1 88 ? 14.221 0.261 0.879 1.00 73.00 88 SER A C 1
ATOM 700 O O . SER A 1 88 ? 13.324 1.071 1.101 1.00 73.00 88 SER A O 1
ATOM 702 N N . GLY A 1 89 ? 14.196 -0.985 1.326 1.00 86.31 89 GLY A N 1
ATOM 703 C CA . GLY A 1 89 ? 13.070 -1.524 2.068 1.00 86.31 89 GLY A CA 1
ATOM 704 C C . GLY A 1 89 ? 13.242 -3.008 2.343 1.00 86.31 89 GLY A C 1
ATOM 705 O O . GLY A 1 89 ? 14.279 -3.600 2.023 1.00 86.31 89 GLY A O 1
ATOM 706 N N . LEU A 1 90 ? 12.218 -3.620 2.926 1.00 91.38 90 LEU A N 1
ATOM 707 C CA . LEU A 1 90 ? 12.183 -5.062 3.140 1.00 91.38 90 LEU A CA 1
ATOM 708 C C . LEU A 1 90 ? 11.622 -5.743 1.892 1.00 91.38 90 LEU A C 1
ATOM 710 O O . LEU A 1 90 ? 10.556 -5.383 1.398 1.00 91.38 90 LEU A O 1
ATOM 714 N N . LYS A 1 91 ? 12.343 -6.744 1.382 1.00 92.31 91 LYS A N 1
ATOM 715 C CA . LYS A 1 91 ? 11.865 -7.599 0.294 1.00 92.31 91 LYS A CA 1
ATOM 716 C C . LYS A 1 91 ? 11.060 -8.756 0.878 1.00 92.31 91 LYS A C 1
ATOM 718 O O . LYS A 1 91 ? 11.621 -9.583 1.592 1.00 92.31 91 LYS A O 1
ATOM 723 N N . ILE A 1 92 ? 9.785 -8.848 0.511 1.00 94.25 92 ILE A N 1
ATOM 724 C CA . ILE A 1 92 ? 8.878 -9.924 0.925 1.00 94.25 92 ILE A CA 1
ATOM 725 C C . ILE A 1 92 ? 8.278 -10.636 -0.299 1.00 94.25 92 ILE A C 1
ATOM 727 O O . ILE A 1 92 ? 8.107 -10.008 -1.350 1.00 94.25 92 ILE A O 1
ATOM 731 N N . PRO A 1 93 ? 7.972 -11.943 -0.213 1.00 95.00 93 PRO A N 1
ATOM 732 C CA . PRO A 1 93 ? 7.292 -12.641 -1.297 1.00 95.00 93 PRO A CA 1
ATOM 733 C C . PRO A 1 93 ? 5.858 -12.124 -1.443 1.00 95.00 93 PRO A C 1
ATOM 735 O O . PRO A 1 93 ? 5.189 -11.833 -0.451 1.00 95.00 93 PRO A O 1
ATOM 738 N N . ASN A 1 94 ? 5.358 -12.051 -2.678 1.00 94.56 94 ASN A N 1
ATOM 739 C CA . ASN A 1 94 ? 3.990 -11.585 -2.939 1.00 94.56 94 ASN A CA 1
ATOM 740 C C . ASN A 1 94 ? 2.923 -12.43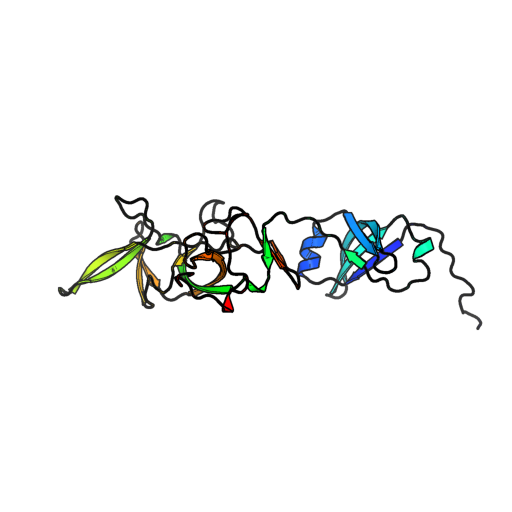6 -2.225 1.00 94.56 94 ASN A C 1
ATOM 742 O O . ASN A 1 94 ? 1.879 -11.918 -1.843 1.00 94.56 94 ASN A O 1
ATOM 746 N N . THR A 1 95 ? 3.204 -13.722 -2.007 1.00 95.44 95 THR A N 1
ATOM 747 C CA . THR A 1 95 ? 2.331 -14.672 -1.301 1.00 95.44 95 THR A CA 1
ATOM 748 C C . THR A 1 95 ? 2.143 -14.346 0.182 1.00 95.44 95 THR A C 1
ATOM 750 O O . THR A 1 95 ? 1.135 -14.735 0.762 1.00 95.44 95 THR A O 1
ATOM 753 N N . ALA A 1 96 ? 3.062 -13.603 0.806 1.00 96.19 96 ALA A N 1
ATOM 754 C CA . ALA A 1 96 ? 2.936 -13.194 2.207 1.00 96.19 96 ALA A CA 1
ATOM 755 C C . ALA A 1 96 ? 1.930 -12.050 2.414 1.00 96.19 96 ALA A C 1
ATOM 757 O O . ALA A 1 96 ? 1.559 -11.754 3.550 1.00 96.19 96 ALA A O 1
ATOM 758 N N . ILE A 1 97 ? 1.516 -11.376 1.337 1.00 96.56 97 ILE A N 1
ATOM 759 C CA . ILE A 1 97 ? 0.668 -10.188 1.410 1.00 96.56 97 ILE A CA 1
ATOM 760 C C . ILE A 1 97 ? -0.799 -10.600 1.414 1.00 96.56 97 ILE A C 1
ATOM 762 O O . ILE A 1 97 ? -1.273 -11.296 0.519 1.00 96.56 97 ILE A O 1
ATOM 766 N N . THR A 1 98 ? -1.540 -10.081 2.385 1.00 96.31 98 THR A N 1
ATOM 767 C CA . THR A 1 98 ? -2.991 -10.228 2.483 1.00 96.31 98 THR A CA 1
ATOM 768 C C . THR A 1 98 ? -3.668 -8.873 2.672 1.00 96.31 98 THR A C 1
ATOM 770 O O . THR A 1 98 ? -3.019 -7.826 2.764 1.00 96.31 98 THR A O 1
ATOM 773 N N . LYS A 1 99 ? -4.998 -8.889 2.697 1.00 95.94 99 LYS A N 1
ATOM 774 C CA . LYS A 1 99 ? -5.835 -7.747 3.047 1.00 95.94 99 LYS A CA 1
ATOM 775 C C . LYS A 1 99 ? -6.692 -8.108 4.246 1.00 95.94 99 LYS A C 1
ATOM 777 O O . LYS A 1 99 ? -7.235 -9.209 4.299 1.00 95.94 99 LYS A O 1
ATOM 782 N N . LYS A 1 100 ? -6.838 -7.163 5.165 1.00 95.12 100 LYS A N 1
ATOM 783 C CA . LYS A 1 100 ? -7.755 -7.269 6.295 1.00 95.12 100 LYS A CA 1
ATOM 784 C C . LYS A 1 100 ? -8.658 -6.048 6.313 1.00 95.12 100 LYS A C 1
ATOM 786 O O . LYS A 1 100 ? -8.200 -4.934 6.067 1.00 95.12 100 LYS A O 1
ATOM 791 N N . GLU A 1 101 ? -9.936 -6.288 6.559 1.00 96.62 101 GLU A N 1
ATOM 792 C CA . GLU A 1 101 ? -10.953 -5.250 6.602 1.00 96.62 101 GLU A CA 1
ATOM 793 C C . GLU A 1 101 ? -11.077 -4.690 8.023 1.00 96.62 101 GLU A C 1
ATOM 795 O O . GLU A 1 101 ? -11.211 -5.445 8.984 1.00 96.62 101 GLU A O 1
ATOM 800 N N . PHE A 1 102 ? -11.060 -3.367 8.142 1.00 97.50 102 PHE A N 1
ATOM 801 C CA . PHE A 1 102 ? -11.147 -2.625 9.397 1.00 97.50 102 PHE A CA 1
ATOM 802 C C . PHE A 1 102 ? -12.304 -1.633 9.345 1.00 97.50 102 PHE A C 1
ATOM 804 O O . PHE A 1 102 ? -12.745 -1.255 8.259 1.00 97.50 102 PHE A O 1
ATOM 811 N N . TYR A 1 103 ? -12.758 -1.163 10.505 1.00 97.94 103 TYR A N 1
ATOM 812 C CA . TYR A 1 103 ? -13.544 0.064 10.579 1.00 97.94 103 TYR A CA 1
ATOM 813 C C . TYR A 1 103 ? -12.636 1.278 10.405 1.00 97.94 103 TYR A C 1
ATOM 815 O O . TYR A 1 103 ? -11.610 1.384 11.079 1.00 97.94 103 TYR A O 1
ATOM 823 N N . LYS A 1 104 ? -13.025 2.193 9.514 1.00 96.75 104 LYS A N 1
ATOM 824 C CA . LYS A 1 104 ? -12.323 3.453 9.261 1.00 96.75 104 LYS A CA 1
ATOM 825 C C . LYS A 1 104 ? -12.901 4.538 10.161 1.00 96.75 104 LYS A C 1
ATOM 827 O O . LYS A 1 104 ? -14.026 4.983 9.959 1.00 96.75 104 LYS A O 1
ATOM 832 N N . ILE A 1 105 ? -12.139 4.961 11.162 1.00 96.12 105 ILE A N 1
ATOM 833 C CA . ILE A 1 105 ? -12.593 5.893 12.196 1.00 96.12 105 ILE A CA 1
ATOM 834 C C . ILE A 1 105 ? -11.840 7.223 12.061 1.00 96.12 105 ILE A C 1
ATOM 836 O O . ILE A 1 105 ? -10.608 7.219 12.060 1.00 96.12 105 ILE A O 1
ATOM 840 N N . PRO A 1 106 ? -12.524 8.379 11.976 1.00 94.38 106 PRO A N 1
ATOM 841 C CA . PRO A 1 106 ? -11.844 9.671 11.925 1.00 94.38 106 PRO A CA 1
ATOM 842 C C . PRO A 1 106 ? -10.978 9.914 13.166 1.00 94.38 106 PRO A C 1
ATOM 844 O O . PRO A 1 106 ? -11.387 9.617 14.292 1.00 94.38 106 PRO A O 1
ATOM 847 N N . ALA A 1 107 ? -9.804 10.521 12.981 1.00 92.06 107 ALA A N 1
ATOM 848 C CA . ALA A 1 107 ? -8.834 10.723 14.059 1.00 92.06 107 ALA A CA 1
ATOM 849 C C . ALA A 1 107 ? -9.369 11.529 15.257 1.00 92.06 107 ALA A C 1
ATOM 851 O O . ALA A 1 107 ? -8.895 11.332 16.374 1.00 92.06 107 ALA A O 1
ATOM 852 N N . ALA A 1 108 ? -10.393 12.365 15.051 1.00 92.38 108 ALA A N 1
ATOM 853 C CA . ALA A 1 108 ? -11.071 13.128 16.104 1.00 92.38 108 ALA A CA 1
ATOM 854 C C . ALA A 1 108 ? -11.729 12.256 17.197 1.00 92.38 108 ALA A C 1
ATOM 856 O O . ALA A 1 108 ? -11.983 12.736 18.300 1.00 92.38 108 ALA A O 1
ATOM 857 N N . TYR A 1 109 ? -12.000 10.977 16.916 1.00 93.25 109 TYR A N 1
ATOM 858 C CA . TYR A 1 109 ? -12.631 10.051 17.865 1.00 93.25 109 TYR A CA 1
ATOM 859 C C . TYR A 1 109 ? -11.624 9.233 18.680 1.00 93.25 109 TYR A C 1
ATOM 861 O O . TYR A 1 109 ? -12.020 8.542 19.621 1.00 93.25 109 TYR A O 1
ATOM 869 N N . ARG A 1 110 ? -10.324 9.325 18.363 1.00 91.69 110 ARG A N 1
ATOM 870 C CA . ARG A 1 110 ? -9.270 8.737 19.193 1.00 91.69 110 ARG A CA 1
ATOM 871 C C . ARG A 1 110 ? -9.258 9.421 20.555 1.00 91.69 110 ARG A C 1
ATOM 873 O O . ARG A 1 110 ? -9.218 10.643 20.655 1.00 91.69 110 ARG A O 1
ATOM 880 N N . THR A 1 111 ? -9.175 8.617 21.603 1.00 90.06 111 THR A N 1
ATOM 881 C CA . THR A 1 111 ? -9.019 9.092 22.975 1.00 90.06 111 THR A CA 1
ATOM 882 C C . THR A 1 111 ? -7.947 8.292 23.714 1.00 90.06 111 THR A C 1
ATOM 884 O O . THR A 1 111 ? -7.583 7.184 23.309 1.00 90.06 111 THR A O 1
ATOM 887 N N . SER A 1 112 ? -7.384 8.878 24.767 1.00 86.19 112 SER A N 1
ATOM 888 C CA . SER A 1 112 ? -6.417 8.222 25.650 1.00 86.19 112 SER A CA 1
ATOM 889 C C . SER A 1 112 ? -7.131 7.689 26.885 1.00 86.19 112 SER A C 1
ATOM 891 O O . SER A 1 112 ? -7.851 8.436 27.551 1.00 86.19 112 SER A O 1
ATOM 893 N N . GLY A 1 113 ? -6.905 6.420 27.214 1.00 72.44 113 GLY A N 1
ATOM 894 C CA . GLY A 1 113 ? -7.505 5.772 28.373 1.00 72.44 113 GLY A CA 1
ATOM 895 C C . GLY A 1 113 ? -6.851 6.217 29.676 1.00 72.44 113 GLY A C 1
ATOM 896 O O . GLY A 1 113 ? -6.057 5.461 30.223 1.00 72.44 113 GLY A O 1
ATOM 897 N N . GLY A 1 114 ? -7.190 7.418 30.159 1.00 68.31 114 GLY A N 1
ATOM 898 C CA . GLY A 1 114 ? -6.860 7.962 31.487 1.00 68.31 114 GLY A CA 1
ATOM 899 C C . GLY A 1 114 ? -5.500 7.539 32.061 1.00 68.31 114 GLY A C 1
ATOM 900 O O . GLY A 1 114 ? -4.484 8.169 31.781 1.00 68.31 114 GLY A O 1
ATOM 901 N N . ASP A 1 115 ? -5.513 6.474 32.871 1.00 61.62 115 ASP A N 1
ATOM 902 C CA . ASP A 1 115 ? -4.383 5.980 33.679 1.00 61.62 115 ASP A CA 1
ATOM 903 C C . ASP A 1 115 ? -3.462 4.974 32.963 1.00 61.62 115 ASP A C 1
ATOM 905 O O . ASP A 1 115 ? -2.443 4.542 33.505 1.00 61.62 115 ASP A O 1
ATOM 909 N N . SER A 1 116 ? -3.806 4.575 31.744 1.00 57.81 116 SER A N 1
ATOM 910 C CA . SER A 1 116 ? -3.032 3.638 30.937 1.00 57.81 116 SER A CA 1
ATOM 911 C C . SER A 1 116 ? -2.538 4.350 29.685 1.00 57.81 116 SER A C 1
ATOM 913 O O . SER A 1 116 ? -3.282 5.098 29.060 1.00 57.81 116 SER A O 1
ATOM 915 N N . ASN A 1 117 ? -1.307 4.079 29.249 1.00 65.50 117 ASN A N 1
ATOM 916 C CA . ASN A 1 117 ? -0.809 4.484 27.923 1.00 65.50 117 ASN A CA 1
ATOM 917 C C . ASN A 1 117 ? -1.557 3.761 26.769 1.00 65.50 117 ASN A C 1
ATOM 919 O O . ASN A 1 117 ? -0.969 3.464 25.731 1.00 65.50 117 ASN A O 1
ATOM 923 N N . SER A 1 118 ? -2.832 3.414 26.962 1.00 78.38 118 SER A N 1
ATOM 924 C CA . SER A 1 118 ? -3.696 2.799 25.969 1.00 78.38 118 SER A CA 1
ATOM 925 C C . SER A 1 118 ? -4.462 3.872 25.199 1.00 78.38 118 SER A C 1
ATOM 927 O O . SER A 1 118 ? -4.861 4.910 25.738 1.00 78.38 118 SER A O 1
ATOM 929 N N . TYR A 1 119 ? -4.647 3.615 23.911 1.00 88.38 119 TYR A N 1
ATOM 930 C CA . TYR A 1 119 ? -5.505 4.414 23.052 1.00 88.38 119 TYR A CA 1
ATOM 931 C C . TYR A 1 119 ? -6.782 3.638 22.764 1.00 88.38 119 TYR A C 1
ATOM 933 O O . TYR A 1 119 ? -6.812 2.413 22.840 1.00 88.38 119 TYR A O 1
ATOM 941 N N . GLY A 1 120 ? -7.846 4.363 22.461 1.00 92.69 120 GLY A N 1
ATOM 942 C CA . GLY A 1 120 ? -9.144 3.764 22.219 1.00 92.69 120 GLY A CA 1
ATOM 943 C C . GLY A 1 120 ? -10.144 4.777 21.698 1.00 92.69 120 GLY A C 1
ATOM 944 O O . GLY A 1 120 ? -9.764 5.833 21.182 1.00 92.69 120 GLY A O 1
ATOM 945 N N . VAL A 1 121 ? -11.422 4.462 21.872 1.00 94.00 121 VAL A N 1
ATOM 946 C CA . VAL A 1 121 ? -12.555 5.315 21.494 1.00 94.00 121 VAL A CA 1
ATOM 947 C C . VAL A 1 121 ? -13.586 5.360 22.622 1.00 94.00 121 VAL A C 1
ATOM 949 O O . VAL A 1 121 ? -13.653 4.452 23.450 1.00 94.00 121 VAL A O 1
ATOM 952 N N . LEU A 1 122 ? -14.391 6.424 22.674 1.00 93.69 122 LEU A N 1
ATOM 953 C CA . LEU A 1 122 ? -15.550 6.490 23.568 1.00 93.69 122 LEU A CA 1
ATOM 954 C C . LEU A 1 122 ? -16.798 6.075 22.799 1.00 93.69 122 LEU A C 1
ATOM 956 O O . LEU A 1 122 ? -17.141 6.725 21.814 1.00 93.69 122 LEU A O 1
ATOM 960 N N . ARG A 1 123 ? -17.488 5.038 23.269 1.00 94.06 123 ARG A N 1
ATOM 961 C CA . ARG A 1 123 ? -18.760 4.566 22.717 1.00 94.06 123 ARG A CA 1
ATOM 962 C C . ARG A 1 123 ? -19.925 5.021 23.594 1.00 94.06 123 ARG A C 1
ATOM 964 O O . ARG A 1 123 ? -19.841 4.967 24.819 1.00 94.06 123 ARG A O 1
ATOM 971 N N . GLU A 1 124 ? -21.012 5.462 22.975 1.00 93.12 124 GLU A N 1
ATOM 972 C CA . GLU A 1 124 ? -22.279 5.753 23.642 1.00 93.12 124 GLU A CA 1
ATOM 973 C C . GLU A 1 124 ? -22.995 4.452 24.023 1.00 93.12 124 GLU A C 1
ATOM 975 O O . GLU A 1 124 ? -23.177 3.561 23.196 1.00 93.12 124 GLU A O 1
ATOM 980 N N . VAL A 1 125 ? -23.422 4.354 25.281 1.00 91.69 125 VAL A N 1
ATOM 981 C CA . VAL A 1 125 ? -24.135 3.201 25.833 1.00 91.69 125 VAL A CA 1
ATOM 982 C C . VAL A 1 125 ? -25.408 3.680 26.521 1.00 91.69 125 VAL A C 1
ATOM 984 O O . VAL A 1 125 ? -25.375 4.552 27.397 1.00 91.69 125 VAL A O 1
ATOM 987 N N . LEU A 1 126 ? -26.534 3.082 26.134 1.00 89.00 126 LEU A N 1
ATOM 988 C CA . LEU A 1 126 ? -27.823 3.246 26.796 1.00 89.00 126 LEU A CA 1
ATOM 989 C C . LEU A 1 126 ? -27.868 2.352 28.038 1.00 89.00 126 LEU A C 1
ATOM 991 O O . LEU A 1 126 ? -27.784 1.131 27.931 1.00 89.00 126 LEU A O 1
ATOM 995 N N . LYS A 1 127 ? -28.020 2.958 29.214 1.00 85.75 127 LYS A N 1
ATOM 996 C CA . LYS A 1 127 ? -28.274 2.221 30.454 1.00 85.75 127 LYS A CA 1
ATOM 997 C C . LYS A 1 127 ? -29.730 1.770 30.540 1.00 85.75 127 LYS A C 1
ATOM 999 O O . LYS A 1 127 ? -30.618 2.387 29.955 1.00 85.75 127 LYS A O 1
ATOM 1004 N N . ASP A 1 128 ? -29.976 0.751 31.361 1.00 86.38 128 ASP A N 1
ATOM 1005 C CA . ASP A 1 128 ? -31.318 0.207 31.630 1.00 86.38 128 ASP A CA 1
ATOM 1006 C C . ASP A 1 128 ? -32.321 1.265 32.128 1.00 86.38 128 ASP A C 1
ATOM 1008 O O . ASP A 1 128 ? -33.530 1.114 31.960 1.00 86.38 128 ASP A O 1
ATOM 1012 N N . ASP A 1 129 ? -31.828 2.350 32.733 1.00 85.69 129 ASP A N 1
ATOM 1013 C CA . ASP A 1 129 ? -32.631 3.464 33.243 1.00 85.69 129 ASP A CA 1
ATOM 1014 C C . ASP A 1 129 ? -33.031 4.503 32.174 1.00 85.69 129 ASP A C 1
ATOM 1016 O O . ASP A 1 129 ? -33.706 5.482 32.495 1.00 85.69 129 ASP A O 1
ATOM 1020 N N . GLY A 1 130 ? -32.648 4.304 30.907 1.00 83.88 130 GLY A N 1
ATOM 1021 C CA . GLY A 1 130 ? -32.922 5.242 29.815 1.00 83.88 130 GLY A CA 1
ATOM 1022 C C . GLY A 1 130 ? -31.838 6.305 29.603 1.00 83.88 130 GLY A C 1
ATOM 1023 O O . GLY A 1 130 ? -31.921 7.075 28.644 1.00 83.88 130 GLY A O 1
ATOM 1024 N N . THR A 1 131 ? -30.825 6.374 30.471 1.00 87.62 131 THR A N 1
ATOM 1025 C CA . THR A 1 131 ? -29.788 7.411 30.421 1.00 87.62 131 THR A CA 1
ATOM 1026 C C . THR A 1 131 ? -28.684 7.034 29.435 1.00 87.62 131 THR A C 1
ATOM 1028 O O . THR A 1 131 ? -28.159 5.919 29.463 1.00 87.62 131 THR A O 1
ATOM 1031 N N . MET A 1 132 ? -28.288 7.985 28.586 1.00 86.25 132 MET A N 1
ATOM 1032 C CA . MET A 1 132 ? -27.089 7.849 27.752 1.00 86.25 132 MET A CA 1
ATOM 1033 C C . MET A 1 132 ? -25.838 8.059 28.600 1.00 86.25 132 MET A C 1
ATOM 1035 O O . MET A 1 132 ? -25.737 9.039 29.339 1.00 86.25 132 MET A O 1
ATOM 1039 N N . THR A 1 133 ? -24.865 7.167 28.462 1.00 90.12 133 THR A N 1
ATOM 1040 C CA . THR A 1 133 ? -23.537 7.304 29.068 1.00 90.12 133 THR A CA 1
ATOM 1041 C C . THR A 1 133 ? -22.448 6.927 28.075 1.00 90.12 133 THR A C 1
ATOM 1043 O O . THR A 1 133 ? -22.747 6.488 26.969 1.00 90.12 133 THR A O 1
ATOM 1046 N N . THR A 1 134 ? -21.188 7.124 28.448 1.00 90.06 134 THR A N 1
ATOM 1047 C CA . THR A 1 134 ? -20.037 6.742 27.630 1.00 90.06 134 THR A CA 1
ATOM 1048 C C . THR A 1 134 ? -19.248 5.618 28.280 1.00 90.06 134 THR A C 1
ATOM 1050 O O . THR A 1 134 ? -19.085 5.570 29.500 1.00 90.06 134 THR A O 1
ATOM 1053 N N . GLU A 1 135 ? -18.729 4.731 27.442 1.00 91.19 135 GLU A N 1
ATOM 1054 C CA . GLU A 1 135 ? -17.798 3.669 27.797 1.00 91.19 135 GLU A CA 1
ATOM 1055 C C . GLU A 1 135 ? -16.508 3.848 26.991 1.00 91.19 135 GLU A C 1
ATOM 1057 O O . GLU A 1 135 ? -16.549 4.162 25.802 1.00 91.19 135 GLU A O 1
ATOM 1062 N N . PHE A 1 136 ? -15.356 3.655 27.633 1.00 91.94 136 PHE A N 1
ATOM 1063 C CA . PHE A 1 136 ? -14.074 3.622 26.935 1.00 91.94 136 PHE A CA 1
ATOM 1064 C C . PHE A 1 136 ? -13.799 2.214 26.410 1.00 91.94 136 PHE A C 1
ATOM 1066 O O . PHE A 1 136 ? -13.667 1.274 27.193 1.00 91.94 136 PHE A O 1
ATOM 1073 N N . ILE A 1 137 ? -13.660 2.094 25.092 1.00 91.81 137 ILE A N 1
ATOM 1074 C CA . ILE A 1 137 ? -13.230 0.872 24.420 1.00 91.81 137 ILE A CA 1
ATOM 1075 C C . ILE A 1 137 ? -11.734 0.993 24.148 1.00 91.81 137 ILE A C 1
ATOM 1077 O O . ILE A 1 137 ? -11.307 1.818 23.337 1.00 91.81 137 ILE A O 1
ATOM 1081 N N . ASN A 1 138 ? -10.941 0.178 24.845 1.00 91.50 138 ASN A N 1
ATOM 1082 C CA . ASN A 1 138 ? -9.519 0.026 24.552 1.00 91.50 138 ASN A CA 1
ATOM 1083 C C . ASN A 1 138 ? -9.380 -0.699 23.212 1.00 91.50 138 ASN A C 1
ATOM 1085 O O . ASN A 1 138 ? -9.822 -1.842 23.098 1.00 91.50 138 ASN A O 1
ATOM 1089 N N . ALA A 1 139 ? -8.791 -0.026 22.228 1.00 91.12 139 ALA A N 1
ATOM 1090 C CA . ALA A 1 139 ? -8.767 -0.493 20.855 1.00 91.12 139 ALA A CA 1
ATOM 1091 C C . ALA A 1 139 ? -7.373 -0.358 20.245 1.00 91.12 139 ALA A C 1
ATOM 1093 O O . ALA A 1 139 ? -6.648 0.623 20.449 1.00 91.12 139 ALA A O 1
ATOM 1094 N N . THR A 1 140 ? -7.002 -1.340 19.440 1.00 90.88 140 THR A N 1
ATOM 1095 C CA . THR A 1 140 ? -5.777 -1.304 18.667 1.00 90.88 140 THR A CA 1
ATOM 1096 C C . THR A 1 140 ? -5.949 -0.367 17.481 1.00 90.88 140 THR A C 1
ATOM 1098 O O . THR A 1 140 ? -6.597 -0.693 16.492 1.00 90.88 140 THR A O 1
ATOM 1101 N N . LEU A 1 141 ? -5.311 0.800 17.555 1.00 91.81 141 LEU A N 1
ATOM 1102 C CA . LEU A 1 141 ? -5.346 1.776 16.471 1.00 91.81 141 LEU A CA 1
ATOM 1103 C C . LEU A 1 141 ? -4.268 1.467 15.427 1.00 91.81 141 LEU A C 1
ATOM 1105 O O . LEU A 1 141 ? -3.069 1.632 15.683 1.00 91.81 141 LEU A O 1
ATOM 1109 N N . TYR A 1 142 ? -4.698 1.033 14.247 1.00 93.62 142 TYR A N 1
ATOM 1110 C CA . TYR A 1 142 ? -3.854 0.908 13.064 1.00 93.62 142 TYR A CA 1
ATOM 1111 C C . TYR A 1 142 ? -3.887 2.203 12.243 1.00 93.62 142 TYR A C 1
ATOM 1113 O O . TYR A 1 142 ? -4.827 2.993 12.326 1.00 93.62 142 TYR A O 1
ATOM 1121 N N . THR A 1 143 ? -2.856 2.408 11.430 1.00 93.06 143 THR A N 1
ATOM 1122 C CA . THR A 1 143 ? -2.756 3.495 10.446 1.00 93.06 143 THR A CA 1
ATOM 1123 C C . THR A 1 143 ? -2.480 2.881 9.083 1.00 93.06 143 THR A C 1
ATOM 1125 O O . THR A 1 143 ? -1.717 1.914 9.021 1.00 93.06 143 THR A O 1
ATOM 1128 N N . ASP A 1 144 ? -3.035 3.439 8.009 1.00 92.50 144 ASP A N 1
ATOM 1129 C CA . ASP A 1 144 ? -2.590 3.089 6.661 1.00 92.50 144 ASP A CA 1
ATOM 1130 C C . ASP A 1 144 ? -1.239 3.776 6.412 1.00 92.50 144 ASP A C 1
ATOM 1132 O O . ASP A 1 144 ? -1.176 5.005 6.361 1.00 92.50 144 ASP A O 1
ATOM 1136 N N . PRO A 1 145 ? -0.132 3.028 6.283 1.00 88.69 145 PRO A N 1
ATOM 1137 C CA . PRO A 1 145 ? 1.172 3.640 6.075 1.00 88.69 145 PRO A CA 1
ATOM 1138 C C . PRO A 1 145 ? 1.328 4.234 4.658 1.00 88.69 145 PRO A C 1
ATOM 1140 O O . PRO A 1 145 ? 2.339 4.884 4.379 1.00 88.69 145 PRO A O 1
ATOM 1143 N N . GLN A 1 146 ? 0.359 4.014 3.763 1.00 86.00 146 GLN A N 1
ATOM 1144 C CA . GLN A 1 146 ? 0.278 4.632 2.442 1.00 86.00 146 GLN A CA 1
ATOM 1145 C C . GLN A 1 146 ? -0.436 5.999 2.459 1.00 86.00 146 GLN A C 1
ATOM 1147 O O . GLN A 1 146 ? -0.298 6.739 1.486 1.00 86.00 146 GLN A O 1
ATOM 1152 N N . GLU A 1 147 ? -1.181 6.342 3.519 1.00 84.25 147 GLU A N 1
ATOM 1153 C CA . GLU A 1 147 ? -1.869 7.636 3.641 1.00 84.25 147 GLU A CA 1
ATOM 1154 C C . GLU A 1 147 ? -0.905 8.764 4.054 1.00 84.25 147 GLU A C 1
ATOM 1156 O O . GLU A 1 147 ? 0.007 8.577 4.865 1.00 84.25 147 GLU A O 1
ATOM 1161 N N . ASP A 1 148 ? -1.137 9.962 3.508 1.00 79.00 148 ASP A N 1
ATOM 1162 C CA . ASP A 1 148 ? -0.437 11.176 3.924 1.00 79.00 148 ASP A CA 1
ATOM 1163 C C . ASP A 1 148 ? -0.921 11.638 5.309 1.00 79.00 148 ASP A C 1
ATOM 1165 O O . ASP A 1 148 ? -2.108 11.585 5.643 1.00 79.00 148 ASP A O 1
ATOM 1169 N N . LEU A 1 149 ? 0.012 12.134 6.119 1.00 83.94 149 L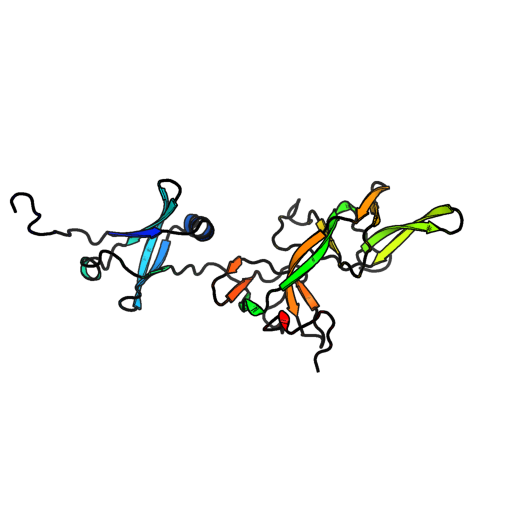EU A N 1
ATOM 1170 C CA . LEU A 1 149 ? -0.281 12.689 7.440 1.00 83.94 149 LEU A CA 1
ATOM 1171 C C . LEU A 1 149 ? -0.740 14.147 7.299 1.00 83.94 149 LEU A C 1
ATOM 1173 O O . LEU A 1 149 ? -0.116 14.920 6.574 1.00 83.94 149 LEU A O 1
ATOM 1177 N N . VAL A 1 150 ? -1.788 14.540 8.030 1.00 80.31 150 VAL A N 1
ATOM 1178 C CA . VAL A 1 150 ? -2.427 15.871 7.942 1.00 80.31 150 VAL A CA 1
ATOM 1179 C C . VAL A 1 150 ? -1.427 16.999 8.223 1.00 80.31 150 VAL A C 1
ATOM 1181 O O . VAL A 1 150 ? -1.386 17.973 7.480 1.00 80.31 150 VAL A O 1
ATOM 1184 N N . ASP A 1 151 ? -0.571 16.813 9.233 1.00 83.50 151 ASP A N 1
ATOM 1185 C CA . ASP A 1 151 ? 0.463 17.776 9.648 1.00 83.50 151 ASP A CA 1
ATOM 1186 C C . ASP A 1 151 ? 1.872 17.152 9.654 1.00 83.50 151 ASP A C 1
ATOM 1188 O O . ASP A 1 151 ? 2.750 17.556 10.412 1.00 83.50 151 ASP A O 1
ATOM 1192 N N . GLY A 1 152 ? 2.087 16.091 8.869 1.00 79.25 152 GLY A N 1
ATOM 1193 C CA . GLY A 1 152 ? 3.332 15.309 8.906 1.00 79.25 152 GLY A CA 1
ATOM 1194 C C . GLY A 1 152 ? 3.478 14.392 10.129 1.00 79.25 152 GLY A C 1
ATOM 1195 O O . GLY A 1 152 ? 4.424 13.612 10.183 1.00 79.25 152 GLY A O 1
ATOM 1196 N N . GLU A 1 153 ? 2.538 14.446 11.078 1.00 78.06 153 GLU A N 1
ATOM 1197 C CA . GLU A 1 153 ? 2.543 13.620 12.296 1.00 78.06 153 GLU A CA 1
ATOM 1198 C C . GLU A 1 153 ? 1.236 12.842 12.507 1.00 78.06 153 GLU A C 1
ATOM 1200 O O . GLU A 1 153 ? 1.262 11.683 12.922 1.00 78.06 153 GLU A O 1
ATOM 1205 N N . THR A 1 154 ? 0.086 13.456 12.210 1.00 83.75 154 THR A N 1
ATOM 1206 C CA . THR A 1 154 ? -1.227 12.895 12.569 1.00 83.75 154 THR A CA 1
ATOM 1207 C C . THR A 1 154 ? -1.918 12.263 11.360 1.00 83.75 154 THR A C 1
ATOM 1209 O O . THR A 1 154 ? -2.098 12.950 10.351 1.00 83.75 154 THR A O 1
ATOM 1212 N N . PRO A 1 155 ? -2.353 10.992 11.433 1.00 90.25 155 PRO A N 1
ATOM 1213 C CA . PRO A 1 155 ? -3.165 10.397 10.378 1.00 90.25 155 PRO A CA 1
ATOM 1214 C C . PRO A 1 155 ? -4.573 11.002 10.388 1.00 90.25 155 PRO A C 1
ATOM 1216 O O . PRO A 1 155 ? -5.089 11.380 11.441 1.00 90.25 155 PRO A O 1
ATOM 1219 N N . ALA A 1 156 ? -5.221 11.070 9.226 1.00 92.06 156 ALA A N 1
ATOM 1220 C CA . ALA A 1 156 ? -6.610 11.528 9.135 1.00 92.06 156 ALA A CA 1
ATOM 1221 C C . ALA A 1 156 ? -7.597 10.516 9.747 1.00 92.06 156 ALA A C 1
ATOM 1223 O O . ALA A 1 156 ? -8.623 10.901 10.319 1.00 92.06 156 ALA A O 1
ATOM 1224 N N . TYR A 1 157 ? -7.262 9.226 9.663 1.00 94.44 157 TYR A N 1
ATOM 1225 C CA . TYR A 1 157 ? -8.086 8.118 10.128 1.00 94.44 157 TYR A CA 1
ATOM 1226 C C . TYR A 1 157 ? -7.257 7.100 10.911 1.00 94.44 157 TYR A C 1
ATOM 1228 O O . TYR A 1 157 ? -6.071 6.898 10.652 1.00 94.44 157 TYR A O 1
ATOM 1236 N N . TYR A 1 158 ? -7.911 6.435 11.856 1.00 94.56 158 TYR A N 1
ATOM 1237 C CA . TYR A 1 158 ? -7.427 5.209 12.472 1.00 94.56 158 TYR A CA 1
ATOM 1238 C C . TYR A 1 158 ? -8.299 4.042 12.033 1.00 94.56 158 TYR A C 1
ATOM 1240 O O . TYR A 1 158 ? -9.503 4.183 11.824 1.00 94.56 158 TYR A O 1
ATOM 1248 N N . TYR A 1 15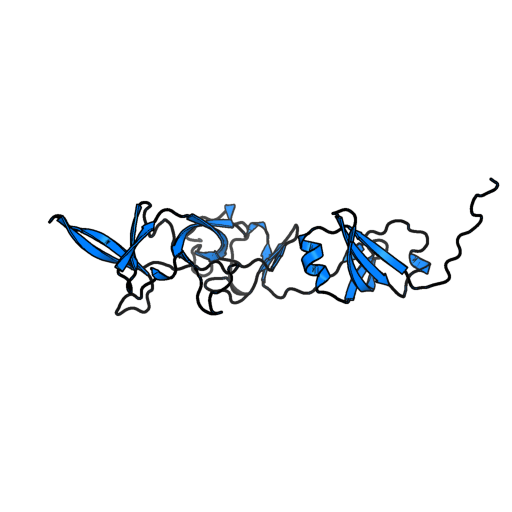9 ? -7.675 2.880 11.932 1.00 95.94 159 TYR A N 1
ATOM 1249 C CA . TYR A 1 159 ? -8.318 1.648 11.517 1.00 95.94 159 TYR A CA 1
ATOM 1250 C C . TYR A 1 159 ? -8.420 0.734 12.732 1.00 95.94 159 TYR A C 1
ATOM 1252 O O . TYR A 1 159 ? -7.407 0.444 13.370 1.00 95.94 159 TYR A O 1
ATOM 1260 N N . ILE A 1 160 ? -9.641 0.331 13.076 1.00 95.81 160 ILE A N 1
ATOM 1261 C CA . ILE A 1 160 ? -9.935 -0.503 14.247 1.00 95.81 160 ILE A CA 1
ATOM 1262 C C . ILE A 1 160 ? -10.466 -1.850 13.772 1.00 95.81 160 ILE A C 1
ATOM 1264 O O . ILE A 1 160 ? -11.245 -1.919 12.817 1.00 95.81 160 ILE A O 1
ATOM 1268 N N . ASP A 1 161 ? -9.993 -2.927 14.396 1.00 94.75 161 ASP A N 1
ATOM 1269 C CA . ASP A 1 161 ? -10.416 -4.282 14.052 1.00 94.75 161 ASP A CA 1
ATOM 1270 C C . ASP A 1 161 ? -11.932 -4.429 14.244 1.00 94.75 161 ASP A C 1
ATOM 1272 O O . ASP A 1 161 ? -12.500 -3.949 15.226 1.00 94.75 161 ASP A O 1
ATOM 1276 N N . LYS A 1 162 ? -12.594 -5.129 13.321 1.00 94.44 162 LYS A N 1
ATOM 1277 C CA . LYS A 1 162 ? -14.018 -5.452 13.447 1.00 94.44 162 LYS A CA 1
ATOM 1278 C C . LYS A 1 162 ? -14.336 -6.348 14.648 1.00 94.44 162 LYS A C 1
ATOM 1280 O O . LYS A 1 162 ? -15.497 -6.479 15.002 1.00 94.44 162 LYS A O 1
ATOM 1285 N N . ALA A 1 163 ? -13.336 -6.977 15.263 1.00 92.75 163 ALA A N 1
ATOM 1286 C CA . ALA A 1 163 ? -13.490 -7.697 16.522 1.00 92.75 163 ALA A CA 1
ATOM 1287 C C . ALA A 1 163 ? -13.590 -6.771 17.752 1.00 92.75 163 ALA A C 1
ATOM 1289 O O . ALA A 1 163 ? -14.012 -7.227 18.811 1.00 92.75 163 ALA A O 1
ATOM 1290 N N . GLU A 1 164 ? -13.189 -5.499 17.636 1.00 93.00 164 GLU A N 1
ATOM 1291 C CA . GLU A 1 164 ? -13.153 -4.541 18.753 1.00 93.00 164 GLU A CA 1
ATOM 1292 C C . GLU A 1 164 ? -14.352 -3.571 18.765 1.00 93.00 164 GLU A C 1
ATOM 1294 O O . GLU A 1 164 ? -14.586 -2.906 19.773 1.00 93.00 164 GLU A O 1
ATOM 1299 N N . LEU A 1 165 ? -15.118 -3.490 17.671 1.00 93.81 165 LEU A N 1
ATOM 1300 C CA . LEU A 1 165 ? -16.298 -2.627 17.515 1.00 93.81 165 LEU A CA 1
ATOM 1301 C C . LEU A 1 165 ? -17.402 -3.340 16.732 1.00 93.81 165 LEU A C 1
ATOM 1303 O O . LEU A 1 165 ? -17.130 -4.265 15.971 1.00 93.81 165 LEU A O 1
ATOM 1307 N N . GLU A 1 166 ? -18.640 -2.863 16.851 1.00 93.62 166 GLU A N 1
ATOM 1308 C CA . GLU A 1 166 ? -19.767 -3.351 16.055 1.00 93.62 166 GLU A CA 1
ATOM 1309 C C . GLU A 1 166 ? -20.286 -2.289 15.076 1.00 93.62 166 GLU A C 1
ATOM 1311 O O . GLU A 1 166 ? -20.221 -1.079 15.308 1.00 93.62 166 GLU A O 1
ATOM 1316 N N . ALA A 1 167 ? -20.841 -2.742 13.948 1.00 95.06 167 ALA A N 1
ATOM 1317 C CA . ALA A 1 167 ? -21.503 -1.845 13.008 1.00 95.06 167 ALA A CA 1
ATOM 1318 C C . ALA A 1 167 ? -22.740 -1.222 13.672 1.00 95.06 167 ALA A C 1
ATOM 1320 O O . ALA A 1 167 ? -23.613 -1.932 14.166 1.00 95.06 167 ALA A O 1
ATOM 1321 N N . GLY A 1 168 ? -22.837 0.105 13.627 1.00 94.62 168 GLY A N 1
ATOM 1322 C CA . GLY A 1 168 ? -23.886 0.867 14.299 1.00 94.62 168 GLY A CA 1
ATOM 1323 C C . GLY A 1 168 ? -23.482 1.429 15.662 1.00 94.62 168 GLY A C 1
ATOM 1324 O O . GLY A 1 168 ? -24.221 2.268 16.178 1.00 94.62 168 GLY A O 1
ATOM 1325 N N . ASP A 1 169 ? -22.318 1.052 16.209 1.00 95.25 169 ASP A N 1
ATOM 1326 C CA . ASP A 1 169 ? -21.775 1.693 17.409 1.00 95.25 169 ASP A CA 1
ATOM 1327 C C . ASP A 1 169 ? -21.681 3.210 17.203 1.00 95.25 169 ASP A C 1
ATOM 1329 O O . ASP A 1 169 ? -21.283 3.693 16.140 1.00 95.25 169 ASP A O 1
ATOM 1333 N N . VAL A 1 170 ? -22.055 3.984 18.222 1.00 95.81 170 VAL A N 1
ATOM 1334 C CA . VAL A 1 170 ? -21.987 5.449 18.180 1.00 95.81 170 VAL A CA 1
ATOM 1335 C C . VAL A 1 170 ? -20.796 5.903 19.006 1.00 95.81 170 VAL A C 1
ATOM 1337 O O . VAL A 1 170 ? -20.791 5.768 20.225 1.00 95.81 170 VAL A O 1
ATOM 1340 N N . LEU A 1 171 ? -19.785 6.451 18.343 1.00 95.50 171 LEU A N 1
ATOM 1341 C CA . LEU A 1 171 ? -18.603 7.019 18.976 1.00 95.50 171 LEU A CA 1
ATOM 1342 C C . LEU A 1 171 ? -18.817 8.496 19.296 1.00 95.50 171 LEU A C 1
ATOM 1344 O O . LEU A 1 171 ? -19.484 9.210 18.545 1.00 95.50 171 LEU A O 1
ATOM 1348 N N . ILE A 1 172 ? -18.219 8.958 20.392 1.00 93.31 172 ILE A N 1
ATOM 1349 C CA . ILE A 1 172 ? -18.279 10.350 20.840 1.00 93.31 172 ILE A CA 1
ATOM 1350 C C . ILE A 1 172 ? -16.868 10.938 20.883 1.00 93.31 172 ILE A C 1
ATOM 1352 O O . ILE A 1 172 ? -15.972 10.405 21.541 1.00 93.31 172 ILE A O 1
ATOM 1356 N N . ALA A 1 173 ? -16.671 12.060 20.194 1.00 91.25 173 ALA A N 1
ATOM 1357 C CA . ALA A 1 173 ? -15.411 12.790 20.225 1.00 91.25 173 ALA A CA 1
ATOM 1358 C C . ALA A 1 173 ? -15.210 13.458 21.595 1.00 91.25 173 ALA A C 1
ATOM 1360 O O . ALA A 1 173 ? -16.112 14.116 22.124 1.00 91.25 173 ALA A O 1
ATOM 1361 N N . SER A 1 174 ? -14.016 13.299 22.175 1.00 78.88 174 SER A N 1
ATOM 1362 C CA . SER A 1 174 ? -13.730 13.753 23.548 1.00 78.88 174 SER A CA 1
ATOM 1363 C C . SER A 1 174 ? -13.755 15.282 23.693 1.00 78.88 174 SER A C 1
ATOM 1365 O O . SER A 1 174 ? -14.064 15.796 24.765 1.00 78.88 174 SER A O 1
ATOM 1367 N N . ASP A 1 175 ? -13.447 16.004 22.618 1.00 78.81 175 ASP A N 1
ATOM 1368 C CA . ASP A 1 175 ? -13.293 17.460 22.582 1.00 78.81 175 ASP A CA 1
ATOM 1369 C C . ASP A 1 175 ? -14.596 18.216 22.273 1.00 78.81 175 ASP A C 1
ATOM 1371 O O . ASP A 1 175 ? -14.854 19.285 22.823 1.00 78.81 175 ASP A O 1
ATOM 1375 N N . SER A 1 176 ? -15.424 17.655 21.396 1.00 81.31 176 SER A N 1
ATOM 1376 C CA . SER A 1 176 ? -16.542 18.339 20.745 1.00 81.31 176 SER A CA 1
ATOM 1377 C C . SER A 1 176 ? -17.896 17.707 21.047 1.00 81.31 176 SER A C 1
ATOM 1379 O O . SER A 1 176 ? -18.922 18.292 20.701 1.00 81.31 176 SER A O 1
ATOM 1381 N N . GLN A 1 177 ? -17.919 16.526 21.680 1.00 80.56 177 GLN A N 1
ATOM 1382 C CA . GLN A 1 177 ? -19.133 15.731 21.918 1.00 80.56 177 GLN A CA 1
ATOM 1383 C C . GLN A 1 177 ? -19.895 15.393 20.623 1.00 80.56 177 GLN A C 1
ATOM 1385 O O . GLN A 1 177 ? -21.078 15.047 20.650 1.00 80.56 177 GLN A O 1
ATOM 1390 N N . THR A 1 178 ? -19.226 15.506 19.472 1.00 92.00 178 THR A N 1
ATOM 1391 C CA . THR A 1 178 ? -19.789 15.112 18.183 1.00 92.00 178 THR A CA 1
ATOM 1392 C C . THR A 1 178 ? -19.912 13.597 18.118 1.00 92.00 178 THR A C 1
ATOM 1394 O O . THR A 1 178 ? -19.128 12.871 18.732 1.00 92.00 178 THR A O 1
ATOM 1397 N N . LYS A 1 179 ? -20.945 13.131 17.413 1.00 93.88 179 LYS A N 1
ATOM 1398 C CA . LYS A 1 179 ? -21.276 11.713 17.289 1.00 93.88 179 LYS A CA 1
ATOM 1399 C C . LYS A 1 179 ? -20.886 11.192 15.913 1.00 93.88 179 LYS A C 1
ATOM 1401 O O . LYS A 1 179 ? -21.163 11.849 14.909 1.00 93.88 179 LYS A O 1
ATOM 1406 N N . TYR A 1 180 ? -20.341 9.983 15.873 1.00 95.50 180 TYR A N 1
ATOM 1407 C CA . TYR A 1 180 ? -20.053 9.247 14.647 1.00 95.50 180 TYR A CA 1
ATOM 1408 C C . TYR A 1 180 ? -20.567 7.820 14.758 1.00 95.50 180 TYR A C 1
ATOM 1410 O O . TYR A 1 180 ? -20.245 7.117 15.708 1.00 95.50 180 TYR A O 1
ATOM 1418 N N . THR A 1 181 ? -21.359 7.386 13.782 1.00 96.88 181 THR A N 1
ATOM 1419 C CA . THR A 1 181 ? -21.838 6.004 13.711 1.00 96.88 181 THR A CA 1
ATOM 1420 C C . THR A 1 181 ? -20.852 5.159 12.914 1.00 96.88 181 THR A C 1
ATOM 1422 O O . THR A 1 181 ? -20.572 5.460 11.753 1.00 96.88 181 THR A O 1
ATOM 1425 N N . VAL A 1 182 ? -20.350 4.089 13.528 1.00 97.06 182 VAL A N 1
ATOM 1426 C CA . VAL A 1 182 ? -19.410 3.139 12.930 1.00 97.06 182 VAL A CA 1
ATOM 1427 C C . VAL A 1 182 ? -20.101 2.373 11.807 1.00 97.06 182 VAL A C 1
ATOM 1429 O O . VAL A 1 182 ? -21.044 1.618 12.033 1.00 97.06 182 VAL A O 1
ATOM 1432 N N . GLN A 1 183 ? -19.631 2.571 10.580 1.00 95.81 183 GLN A N 1
ATOM 1433 C CA . GLN A 1 183 ? -20.172 1.898 9.394 1.00 95.81 183 GLN A CA 1
ATOM 1434 C C . GLN A 1 183 ? -19.151 1.787 8.263 1.00 95.81 183 GLN A C 1
ATOM 1436 O O . GLN A 1 183 ? -19.184 0.826 7.500 1.00 95.81 183 GLN A O 1
ATOM 1441 N N . GLU A 1 184 ? -18.262 2.773 8.142 1.00 96.94 184 GLU A N 1
ATOM 1442 C CA . GLU A 1 184 ? -17.289 2.834 7.062 1.00 96.94 184 GLU A CA 1
ATOM 1443 C C . GLU A 1 184 ? -16.181 1.812 7.299 1.00 96.94 184 GLU A C 1
ATOM 1445 O O . GLU A 1 184 ? -15.653 1.692 8.409 1.00 96.94 184 GLU A O 1
ATOM 1450 N N . THR A 1 185 ? -15.849 1.053 6.258 1.00 96.88 185 THR A N 1
ATOM 1451 C CA . THR A 1 185 ? -14.827 0.013 6.322 1.00 96.88 185 THR A CA 1
ATOM 1452 C C . THR A 1 185 ? -13.829 0.156 5.190 1.00 96.88 185 THR A C 1
ATOM 1454 O O . THR A 1 185 ? -14.154 0.628 4.100 1.00 96.88 185 THR A O 1
ATOM 1457 N N . GLU A 1 186 ? -12.599 -0.274 5.447 1.00 96.75 186 GLU A N 1
ATOM 1458 C CA . GLU A 1 186 ? -11.527 -0.242 4.461 1.00 96.75 186 GLU A CA 1
ATOM 1459 C C . GLU A 1 186 ? -10.584 -1.432 4.628 1.00 96.75 186 GLU A C 1
ATOM 1461 O O . GLU A 1 186 ? -10.421 -1.982 5.718 1.00 96.75 186 GLU A O 1
ATOM 1466 N N . ASN A 1 187 ? -9.982 -1.858 3.517 1.00 96.25 187 ASN A N 1
ATOM 1467 C CA . ASN A 1 187 ? -9.034 -2.961 3.501 1.00 96.25 187 ASN A CA 1
ATOM 1468 C C . ASN A 1 187 ? -7.603 -2.434 3.546 1.00 96.25 187 ASN A C 1
ATOM 1470 O O . ASN A 1 187 ? -7.127 -1.885 2.552 1.00 96.25 187 ASN A O 1
ATOM 1474 N N . LEU A 1 188 ? -6.890 -2.712 4.635 1.00 96.25 188 LEU A N 1
ATOM 1475 C CA . LEU A 1 188 ? -5.452 -2.470 4.701 1.00 96.25 188 LEU A CA 1
ATOM 1476 C C . LEU A 1 188 ? -4.692 -3.668 4.138 1.00 96.25 188 LEU A C 1
ATOM 1478 O O . LEU A 1 188 ? -5.048 -4.824 4.386 1.00 96.25 188 LEU A O 1
ATOM 1482 N N . LYS A 1 189 ? -3.618 -3.396 3.391 1.00 96.12 189 LYS A N 1
ATOM 1483 C CA . LYS A 1 189 ? -2.647 -4.424 3.001 1.00 96.12 189 LYS A CA 1
ATOM 1484 C C . LYS A 1 189 ? -1.686 -4.675 4.154 1.00 96.12 189 LYS A C 1
ATOM 1486 O O . LYS A 1 189 ? -1.192 -3.733 4.769 1.00 96.12 189 LYS A O 1
ATOM 1491 N N . GLY A 1 190 ? -1.380 -5.939 4.404 1.00 96.31 190 GLY A N 1
ATOM 1492 C CA . GLY A 1 190 ? -0.463 -6.321 5.467 1.00 96.31 190 GLY A CA 1
ATOM 1493 C C . GLY A 1 190 ? 0.110 -7.715 5.286 1.00 96.31 190 GLY A C 1
ATOM 1494 O O . GLY A 1 190 ? -0.197 -8.415 4.320 1.00 96.31 190 GLY A O 1
ATOM 1495 N N . VAL A 1 191 ? 0.942 -8.103 6.242 1.00 96.50 191 VAL A N 1
ATOM 1496 C CA . VAL A 1 191 ? 1.509 -9.449 6.387 1.00 96.50 191 VAL A CA 1
ATOM 1497 C C . VAL A 1 191 ? 1.232 -9.970 7.794 1.00 96.50 191 VAL A C 1
ATOM 1499 O O . VAL A 1 191 ? 0.963 -9.186 8.706 1.00 96.50 191 VAL A O 1
ATOM 1502 N N . TYR A 1 192 ? 1.333 -11.284 7.990 1.00 95.31 192 TYR A N 1
ATOM 1503 C CA . TYR A 1 192 ? 1.273 -11.880 9.324 1.00 95.31 192 TYR A CA 1
ATOM 1504 C C . TYR A 1 192 ? 2.672 -12.098 9.889 1.00 95.31 192 TYR A C 1
ATOM 1506 O O . TYR A 1 192 ? 3.446 -12.877 9.333 1.00 95.31 192 TYR A O 1
ATOM 1514 N N . ARG A 1 193 ? 2.977 -11.447 11.014 1.00 94.38 193 ARG A N 1
ATOM 1515 C CA . ARG A 1 193 ? 4.198 -11.665 11.797 1.00 94.38 193 ARG A CA 1
ATOM 1516 C C . ARG A 1 193 ? 3.989 -12.762 12.840 1.00 94.38 193 ARG A C 1
ATOM 1518 O O . ARG A 1 193 ? 2.957 -12.778 13.501 1.00 94.38 193 ARG A O 1
ATOM 1525 N N . LEU A 1 194 ? 4.985 -13.631 13.014 1.00 93.69 194 LEU A N 1
ATOM 1526 C CA . LEU A 1 194 ? 4.921 -14.877 13.790 1.00 93.69 194 LEU A CA 1
ATOM 1527 C C . LEU A 1 194 ? 5.871 -14.923 15.002 1.00 93.69 194 LEU A C 1
ATOM 1529 O O . LEU A 1 194 ? 5.947 -15.942 15.683 1.00 93.69 194 LEU A O 1
ATOM 1533 N N . ASN A 1 195 ? 6.595 -13.840 15.304 1.00 87.62 195 ASN A N 1
ATOM 1534 C CA . ASN A 1 195 ? 7.636 -13.817 16.347 1.00 87.62 195 ASN A CA 1
ATOM 1535 C C . ASN A 1 195 ? 7.180 -14.288 17.736 1.00 87.62 195 ASN A C 1
ATOM 1537 O O . ASN A 1 195 ? 7.998 -14.757 18.521 1.00 87.62 195 ASN A O 1
ATOM 1541 N N . LEU A 1 196 ? 5.903 -14.095 18.069 1.00 80.19 196 LEU A N 1
ATOM 1542 C CA . LEU A 1 196 ? 5.365 -14.325 19.412 1.00 80.19 196 LEU A CA 1
ATOM 1543 C C . LEU A 1 196 ? 4.678 -15.691 19.562 1.00 80.19 196 LEU A C 1
ATOM 1545 O O . LEU A 1 196 ? 3.963 -15.906 20.535 1.00 80.19 196 LEU A O 1
ATOM 1549 N N . GLY A 1 197 ? 4.864 -16.602 18.601 1.00 79.75 197 GLY A N 1
ATOM 1550 C CA . GLY A 1 197 ? 4.180 -17.899 18.586 1.00 79.75 197 GLY A CA 1
ATOM 1551 C C . GLY A 1 197 ? 2.712 -17.816 18.160 1.00 79.75 197 GLY A C 1
ATOM 1552 O O . GLY A 1 197 ? 2.000 -18.809 18.241 1.00 79.75 197 GLY A O 1
ATOM 1553 N N . TYR A 1 198 ? 2.252 -16.652 17.697 1.00 85.00 198 TYR A N 1
ATOM 1554 C CA . TYR A 1 198 ? 0.956 -16.475 17.048 1.00 85.00 198 TYR A CA 1
ATOM 1555 C C . TYR A 1 198 ? 1.031 -15.426 15.940 1.00 85.00 198 TYR A C 1
ATOM 1557 O O . TYR A 1 198 ? 1.937 -14.586 15.924 1.00 85.00 198 TYR A O 1
ATOM 1565 N N . ALA A 1 199 ? 0.081 -15.490 15.008 1.00 89.88 199 ALA A N 1
ATOM 1566 C CA . ALA A 1 199 ? 0.007 -14.581 13.872 1.00 89.88 199 ALA A CA 1
ATOM 1567 C C . ALA A 1 199 ? -0.588 -13.216 14.241 1.00 89.88 199 ALA A C 1
ATOM 1569 O O . ALA A 1 199 ? -1.726 -13.136 14.699 1.00 89.88 199 ALA A O 1
ATOM 1570 N N . VAL A 1 200 ? 0.164 -12.145 13.974 1.00 92.50 200 VAL A N 1
ATOM 1571 C CA . VAL A 1 200 ? -0.253 -10.746 14.166 1.00 92.50 200 VAL A CA 1
ATOM 1572 C C . VAL A 1 200 ? -0.290 -10.033 12.824 1.00 92.50 200 VAL A C 1
ATOM 1574 O O . VAL A 1 200 ? 0.709 -10.046 12.104 1.00 92.50 200 VAL A O 1
ATOM 1577 N N . PHE A 1 201 ? -1.412 -9.392 12.487 1.00 94.88 201 PHE A N 1
ATOM 1578 C CA . PHE A 1 201 ? -1.496 -8.569 11.283 1.00 94.88 201 PHE A CA 1
ATOM 1579 C C . PHE A 1 201 ? -0.667 -7.283 11.426 1.00 94.88 201 PHE A C 1
ATOM 1581 O O . PHE A 1 201 ? -0.862 -6.500 12.359 1.00 94.88 201 PHE A O 1
ATOM 1588 N N . CYS A 1 202 ? 0.221 -7.049 10.463 1.00 95.06 202 CYS A N 1
ATOM 1589 C CA . CYS A 1 202 ? 1.084 -5.876 10.367 1.00 95.06 202 CYS A CA 1
ATOM 1590 C C . CYS A 1 202 ? 0.824 -5.153 9.033 1.00 95.06 202 CYS A C 1
ATOM 1592 O O . CYS A 1 202 ? 1.108 -5.738 7.981 1.00 95.06 202 CYS A O 1
ATOM 1594 N N . PRO A 1 203 ? 0.305 -3.907 9.035 1.00 96.00 203 PRO A N 1
ATOM 1595 C CA . PRO A 1 203 ? 0.140 -3.121 7.815 1.00 96.00 203 PRO A CA 1
ATOM 1596 C C . PRO A 1 203 ? 1.478 -2.865 7.116 1.00 96.00 203 PRO A C 1
ATOM 1598 O O . PRO A 1 203 ? 2.502 -2.658 7.771 1.00 96.00 203 PRO A O 1
ATOM 1601 N N . ILE A 1 204 ? 1.463 -2.838 5.784 1.00 95.75 204 ILE A N 1
ATOM 1602 C CA . ILE A 1 204 ? 2.652 -2.578 4.964 1.00 95.75 204 ILE A CA 1
ATOM 1603 C C . ILE A 1 204 ? 2.423 -1.399 4.024 1.00 95.75 204 ILE A C 1
ATOM 1605 O O . ILE A 1 204 ? 1.344 -1.242 3.456 1.00 95.75 204 ILE A O 1
ATOM 1609 N N . ARG A 1 205 ? 3.474 -0.608 3.810 1.00 92.94 205 ARG A N 1
ATOM 1610 C CA . ARG A 1 205 ? 3.534 0.399 2.747 1.00 92.94 205 ARG A CA 1
ATOM 1611 C C . ARG A 1 205 ? 4.300 -0.183 1.578 1.00 92.94 205 ARG A C 1
ATOM 1613 O O . ARG A 1 205 ? 5.453 -0.576 1.744 1.00 92.94 205 ARG A O 1
ATOM 1620 N N . VAL A 1 206 ? 3.660 -0.262 0.420 1.00 91.62 206 VAL A N 1
ATOM 1621 C CA . VAL A 1 206 ? 4.291 -0.803 -0.785 1.00 91.62 206 VAL A CA 1
ATOM 1622 C C . VAL A 1 206 ? 5.078 0.308 -1.466 1.00 91.62 206 VAL A C 1
ATOM 1624 O O . VAL A 1 206 ? 4.506 1.336 -1.826 1.00 91.62 206 VAL A O 1
ATOM 1627 N N . GLU A 1 207 ? 6.368 0.063 -1.670 1.00 87.62 207 GLU A N 1
ATOM 1628 C CA . GLU A 1 207 ? 7.259 0.927 -2.446 1.00 87.62 207 GLU A CA 1
ATOM 1629 C C . GLU A 1 207 ? 7.330 0.367 -3.880 1.00 87.62 207 GLU A C 1
ATOM 1631 O O . GLU A 1 207 ? 6.800 0.958 -4.832 1.00 87.62 207 GLU A O 1
ATOM 1636 N N . ASP A 1 208 ? 7.811 -0.876 -4.025 1.00 84.88 208 ASP A N 1
ATOM 1637 C CA . ASP A 1 208 ? 7.935 -1.549 -5.322 1.00 84.88 208 ASP A CA 1
ATOM 1638 C C . ASP A 1 208 ? 7.226 -2.893 -5.337 1.00 84.88 208 ASP A C 1
ATOM 1640 O O . ASP A 1 208 ? 7.061 -3.554 -4.314 1.00 84.88 208 ASP A O 1
ATOM 1644 N N . GLN A 1 209 ? 6.839 -3.344 -6.524 1.00 85.69 209 GLN A N 1
ATOM 1645 C CA . GLN A 1 209 ? 6.320 -4.692 -6.703 1.00 85.69 209 GLN A CA 1
ATOM 1646 C C . GLN A 1 209 ? 6.592 -5.191 -8.117 1.00 85.69 209 GLN A C 1
ATOM 1648 O O . GLN A 1 209 ? 6.288 -4.509 -9.096 1.00 85.69 209 GLN A O 1
ATOM 1653 N N . ASN A 1 210 ? 7.092 -6.421 -8.210 1.00 82.19 210 ASN A N 1
ATOM 1654 C CA . ASN A 1 210 ? 7.166 -7.188 -9.448 1.00 82.19 210 ASN A CA 1
ATOM 1655 C C . ASN A 1 210 ? 6.412 -8.522 -9.305 1.00 82.19 210 ASN A C 1
ATOM 1657 O O . ASN A 1 210 ? 5.646 -8.711 -8.361 1.00 82.19 210 ASN A O 1
ATOM 1661 N N . GLU A 1 211 ? 6.598 -9.434 -10.260 1.00 81.31 211 GLU A N 1
ATOM 1662 C CA . GLU A 1 211 ? 5.886 -10.717 -10.301 1.00 81.31 211 GLU A CA 1
ATOM 1663 C C . GLU A 1 211 ? 6.260 -11.664 -9.148 1.00 81.31 211 GLU A C 1
ATOM 1665 O O . GLU A 1 211 ? 5.413 -12.422 -8.679 1.00 81.31 211 GLU A O 1
ATOM 1670 N N . GLU A 1 212 ? 7.487 -11.586 -8.630 1.00 81.50 212 GLU A N 1
ATOM 1671 C CA . GLU A 1 212 ? 7.987 -12.496 -7.592 1.00 81.50 212 GLU A CA 1
ATOM 1672 C C . GLU A 1 212 ? 7.887 -11.903 -6.179 1.00 81.50 212 GLU A C 1
ATOM 1674 O O . GLU A 1 212 ? 7.550 -12.602 -5.219 1.00 81.50 212 GLU A O 1
ATOM 1679 N N . PHE A 1 213 ? 8.200 -10.615 -6.028 1.00 90.25 213 PHE A N 1
ATOM 1680 C CA . PHE A 1 213 ? 8.353 -9.973 -4.729 1.00 90.25 213 PHE A CA 1
ATOM 1681 C C . PHE A 1 213 ? 7.844 -8.532 -4.692 1.00 90.25 213 PHE A C 1
ATOM 1683 O O . PHE A 1 213 ? 7.746 -7.834 -5.704 1.00 90.25 213 PHE A O 1
ATOM 1690 N N . THR A 1 214 ? 7.594 -8.079 -3.468 1.00 92.00 214 THR A N 1
ATOM 1691 C CA . THR A 1 214 ? 7.252 -6.700 -3.122 1.00 92.00 214 THR A CA 1
ATOM 1692 C C . THR A 1 214 ? 8.360 -6.121 -2.243 1.00 92.00 214 THR A C 1
ATOM 1694 O O . THR A 1 214 ? 8.860 -6.797 -1.342 1.00 92.00 214 THR A O 1
ATOM 1697 N N . ILE A 1 215 ? 8.755 -4.878 -2.516 1.00 91.25 215 ILE A N 1
ATOM 1698 C CA . ILE A 1 215 ? 9.583 -4.062 -1.626 1.00 91.25 215 ILE A CA 1
ATOM 1699 C C . ILE A 1 215 ? 8.646 -3.179 -0.809 1.00 91.25 215 ILE A C 1
ATOM 1701 O O . ILE A 1 215 ? 7.833 -2.443 -1.371 1.00 91.25 215 ILE A O 1
ATOM 1705 N N . ILE A 1 216 ? 8.753 -3.264 0.512 1.00 93.25 216 ILE A N 1
ATOM 1706 C CA . ILE A 1 216 ? 7.957 -2.463 1.443 1.00 93.25 216 ILE A CA 1
ATOM 1707 C C . ILE A 1 216 ? 8.844 -1.508 2.238 1.00 93.25 216 ILE A C 1
ATOM 1709 O O . ILE A 1 216 ? 10.022 -1.797 2.467 1.00 93.25 216 ILE A O 1
ATOM 1713 N N . ALA A 1 217 ? 8.274 -0.400 2.703 1.00 91.00 217 ALA A N 1
ATOM 1714 C CA . ALA A 1 217 ? 8.980 0.509 3.596 1.00 91.00 217 ALA A CA 1
ATOM 1715 C C . ALA A 1 217 ? 9.307 -0.165 4.939 1.00 91.00 217 ALA A C 1
ATOM 1717 O O . ALA A 1 217 ? 8.527 -0.966 5.457 1.00 91.00 217 ALA A O 1
ATOM 1718 N N . SER A 1 218 ? 10.451 0.198 5.518 1.00 88.00 218 SER A N 1
ATOM 1719 C CA . SER A 1 218 ? 10.845 -0.193 6.877 1.00 88.00 218 SER A CA 1
ATOM 1720 C C . SER A 1 218 ? 10.472 0.898 7.883 1.00 88.00 218 SER A C 1
ATOM 1722 O O . SER A 1 218 ? 10.412 2.074 7.525 1.00 88.00 218 SER A O 1
ATOM 1724 N N . GLY A 1 219 ? 10.285 0.536 9.155 1.00 86.00 219 GLY A N 1
ATOM 1725 C CA . GLY A 1 219 ? 10.044 1.512 10.227 1.00 86.00 219 GLY A CA 1
ATOM 1726 C C . GLY A 1 219 ? 8.659 2.167 10.192 1.00 86.00 219 GLY A C 1
ATOM 1727 O O . GLY A 1 219 ? 8.473 3.238 10.768 1.00 86.00 219 GLY A O 1
ATOM 1728 N N . THR A 1 220 ? 7.684 1.550 9.520 1.00 89.19 220 THR A N 1
ATOM 1729 C CA . THR A 1 220 ? 6.288 1.997 9.560 1.00 89.19 220 THR A CA 1
ATOM 1730 C C . THR A 1 220 ? 5.640 1.636 10.899 1.00 89.19 220 THR A C 1
ATOM 1732 O O . THR A 1 220 ? 5.969 0.624 11.522 1.00 89.19 220 THR A O 1
ATOM 1735 N N . SER A 1 221 ? 4.679 2.448 11.347 1.00 87.50 221 SER A N 1
ATOM 1736 C CA . SER A 1 221 ? 3.935 2.179 12.583 1.00 87.50 221 SER A CA 1
ATOM 1737 C C . SER A 1 221 ? 3.233 0.818 12.517 1.00 87.50 221 SER A C 1
ATOM 1739 O O . SER A 1 221 ? 2.500 0.540 11.569 1.00 87.50 221 SER A O 1
ATOM 1741 N N . ARG A 1 222 ? 3.476 -0.039 13.520 1.00 88.44 222 ARG A N 1
ATOM 1742 C CA . ARG A 1 222 ? 2.975 -1.430 13.603 1.00 88.44 222 ARG A CA 1
ATOM 1743 C C . ARG A 1 222 ? 3.308 -2.309 12.380 1.00 88.44 222 ARG A C 1
ATOM 1745 O O . ARG A 1 222 ? 2.654 -3.333 12.178 1.00 88.44 222 ARG A O 1
ATOM 1752 N N . GLY A 1 223 ? 4.309 -1.918 11.589 1.00 91.44 223 GLY A N 1
ATOM 1753 C CA . GLY A 1 223 ? 4.823 -2.693 10.464 1.00 91.44 223 GLY A CA 1
ATOM 1754 C C . GLY A 1 223 ? 5.712 -3.855 10.901 1.00 91.44 223 GLY A C 1
ATOM 1755 O O . GLY A 1 223 ? 5.640 -4.324 12.040 1.00 91.44 223 GLY A O 1
ATOM 1756 N N . ILE A 1 224 ? 6.555 -4.308 9.974 1.00 93.62 224 ILE A N 1
ATOM 1757 C CA . ILE A 1 224 ? 7.544 -5.364 10.206 1.00 93.62 224 ILE A CA 1
ATOM 1758 C C . ILE A 1 224 ? 8.974 -4.836 10.096 1.00 93.62 224 ILE A C 1
ATOM 1760 O O . ILE A 1 224 ? 9.247 -3.890 9.354 1.00 93.62 224 ILE A O 1
ATOM 1764 N N . ASP A 1 225 ? 9.883 -5.502 10.804 1.00 92.00 225 ASP A N 1
ATOM 1765 C CA . ASP A 1 225 ? 11.322 -5.243 10.781 1.00 92.00 225 ASP A CA 1
ATOM 1766 C C . ASP A 1 225 ? 12.107 -6.352 10.058 1.00 92.00 225 ASP A C 1
ATOM 1768 O O . ASP A 1 225 ? 11.602 -7.440 9.789 1.00 92.00 225 ASP A O 1
ATOM 1772 N N . MET A 1 226 ? 13.383 -6.093 9.749 1.00 87.62 226 MET A N 1
ATOM 1773 C CA . MET A 1 226 ? 14.244 -6.986 8.948 1.00 87.62 226 MET A CA 1
ATOM 1774 C C . MET A 1 226 ? 14.362 -8.422 9.486 1.00 87.62 226 MET A C 1
ATOM 1776 O O . MET A 1 226 ? 14.617 -9.343 8.712 1.00 87.62 226 MET A O 1
ATOM 1780 N N . TYR A 1 227 ? 14.207 -8.610 10.795 1.00 89.19 227 TYR A N 1
ATOM 1781 C CA . TYR A 1 227 ? 14.359 -9.907 11.458 1.00 89.19 227 TYR A CA 1
ATOM 1782 C C . TYR A 1 227 ? 13.032 -10.492 11.944 1.00 89.19 227 TYR A C 1
ATOM 1784 O O . TYR A 1 227 ? 13.035 -11.483 12.675 1.00 89.19 227 TYR A O 1
ATOM 1792 N N . ASP A 1 228 ? 11.909 -9.893 11.548 1.00 93.00 228 ASP A N 1
ATOM 1793 C CA . ASP A 1 228 ? 10.598 -10.442 11.847 1.00 93.00 228 ASP A CA 1
ATOM 1794 C C . ASP A 1 228 ? 10.345 -11.698 11.007 1.00 93.00 228 ASP A C 1
ATOM 1796 O O . ASP A 1 228 ? 10.489 -11.710 9.783 1.00 93.00 228 ASP A O 1
ATOM 1800 N N . TYR A 1 229 ? 9.926 -12.767 11.676 1.00 92.50 229 TYR A N 1
ATOM 1801 C CA . TYR A 1 229 ? 9.399 -13.954 11.026 1.00 92.50 229 TYR A CA 1
ATOM 1802 C C . TYR A 1 229 ? 7.998 -13.642 10.523 1.00 92.50 229 TYR A C 1
ATOM 1804 O O . TYR A 1 229 ? 7.120 -13.287 11.310 1.00 92.50 229 TYR A O 1
ATOM 1812 N N . ILE A 1 230 ? 7.777 -13.802 9.223 1.00 94.12 230 ILE A N 1
ATOM 1813 C CA . ILE A 1 230 ? 6.464 -13.627 8.606 1.00 94.12 230 ILE A CA 1
ATOM 1814 C C . ILE A 1 230 ? 5.973 -14.924 7.978 1.00 94.12 230 ILE A C 1
ATOM 1816 O O . ILE A 1 230 ? 6.766 -15.779 7.578 1.00 94.12 230 ILE A O 1
ATOM 1820 N N . ALA A 1 231 ? 4.656 -15.054 7.851 1.00 92.88 231 ALA A N 1
ATOM 1821 C CA . ALA A 1 231 ? 4.053 -16.103 7.046 1.00 92.88 231 ALA A CA 1
ATOM 1822 C C . ALA A 1 231 ? 4.494 -15.952 5.581 1.00 92.88 231 ALA A C 1
ATOM 1824 O O . ALA A 1 231 ? 4.264 -14.912 4.968 1.00 92.88 231 ALA A O 1
ATOM 1825 N N . ALA A 1 232 ? 5.117 -16.987 5.011 1.00 89.69 232 ALA A N 1
ATOM 1826 C CA . ALA A 1 232 ? 5.535 -16.972 3.607 1.00 89.69 232 ALA A CA 1
ATOM 1827 C C . ALA A 1 232 ? 4.339 -16.985 2.638 1.00 89.69 232 ALA A C 1
ATOM 1829 O O . ALA A 1 232 ? 4.432 -16.446 1.536 1.00 89.69 232 ALA A O 1
ATOM 1830 N N . ASP A 1 233 ? 3.223 -17.582 3.061 1.00 91.31 233 ASP A N 1
ATOM 1831 C CA . ASP A 1 233 ? 1.944 -17.582 2.358 1.00 91.31 233 ASP A CA 1
ATOM 1832 C C . ASP A 1 233 ? 0.830 -17.225 3.347 1.00 91.31 233 ASP A C 1
ATOM 1834 O O . ASP A 1 233 ? 0.507 -18.000 4.251 1.00 91.31 233 ASP A O 1
ATOM 1838 N N . ALA A 1 234 ? 0.242 -16.042 3.189 1.00 90.25 234 ALA A N 1
ATOM 1839 C CA . ALA A 1 234 ? -0.790 -15.558 4.095 1.00 90.25 234 ALA A CA 1
ATOM 1840 C C . ALA A 1 234 ? -2.098 -16.355 4.006 1.00 90.25 234 ALA A C 1
ATOM 1842 O O . ALA A 1 234 ? -2.887 -16.309 4.944 1.00 90.25 234 ALA A O 1
ATOM 1843 N N . SER A 1 235 ? -2.330 -17.116 2.930 1.00 88.06 235 SER A N 1
ATOM 1844 C CA . SER A 1 235 ? -3.505 -17.990 2.821 1.00 88.06 235 SER A CA 1
ATOM 1845 C C . SER A 1 235 ? -3.440 -19.203 3.754 1.00 88.06 235 SER A C 1
ATOM 1847 O O . SER A 1 235 ? -4.463 -19.828 4.029 1.00 88.06 235 SER A O 1
ATOM 1849 N N . THR A 1 236 ? -2.248 -19.523 4.263 1.00 84.19 236 THR A N 1
ATOM 1850 C CA . THR A 1 236 ? -2.014 -20.670 5.154 1.00 84.19 236 THR A CA 1
ATOM 1851 C C . THR A 1 236 ? -2.153 -20.328 6.636 1.00 84.19 236 THR A C 1
ATOM 1853 O O . THR A 1 236 ? -2.053 -21.219 7.477 1.00 84.19 236 THR A O 1
ATOM 1856 N N . VAL A 1 237 ? -2.387 -19.053 6.963 1.00 81.75 237 VAL A N 1
ATOM 1857 C CA . VAL A 1 237 ? -2.387 -18.539 8.334 1.00 81.75 237 VAL A CA 1
ATOM 1858 C C . VAL A 1 237 ? -3.680 -17.790 8.623 1.00 81.75 237 VAL A C 1
ATOM 1860 O O . VAL A 1 237 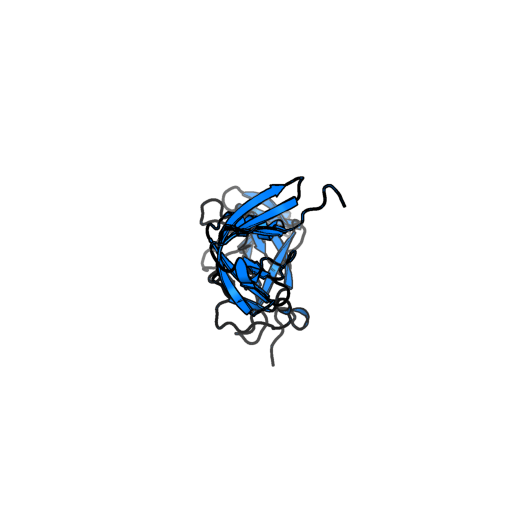? -4.119 -16.954 7.836 1.00 81.75 237 VAL A O 1
ATOM 1863 N N . GLN A 1 238 ? -4.269 -18.064 9.785 1.00 78.88 238 GLN A N 1
ATOM 1864 C CA . GLN A 1 238 ? -5.320 -17.230 10.363 1.00 78.88 238 GLN A CA 1
ATOM 1865 C C . GLN A 1 238 ? -4.741 -16.353 11.472 1.00 78.88 238 GLN A C 1
ATOM 1867 O O . GLN A 1 238 ? -3.837 -16.756 12.202 1.00 78.88 238 GLN A O 1
ATOM 1872 N N . GLU A 1 239 ? -5.253 -15.134 11.605 1.00 74.25 239 GLU A N 1
ATOM 1873 C CA . GLU A 1 239 ? -4.830 -14.240 12.679 1.00 74.25 239 GLU A CA 1
ATOM 1874 C C . GLU A 1 239 ? -5.120 -14.849 14.056 1.00 74.25 239 GLU A C 1
ATOM 1876 O O . GLU A 1 239 ? -6.143 -15.506 14.247 1.00 74.25 239 GLU A O 1
ATOM 1881 N N . ASN A 1 240 ? -4.207 -14.646 15.010 1.00 72.75 240 ASN A N 1
ATOM 1882 C CA . ASN A 1 240 ? -4.221 -15.261 16.342 1.00 72.75 240 ASN A CA 1
ATOM 1883 C C . ASN A 1 240 ? -4.089 -16.796 16.358 1.00 72.75 240 ASN A C 1
ATOM 1885 O O . ASN A 1 240 ? -4.218 -17.408 17.419 1.00 72.75 240 ASN A O 1
ATOM 1889 N N . GLN A 1 241 ? -3.785 -17.435 15.224 1.00 72.88 241 GLN A N 1
ATOM 1890 C CA . GLN A 1 241 ? -3.433 -18.852 15.199 1.00 72.88 241 GLN A CA 1
ATOM 1891 C C . GLN A 1 241 ? -2.115 -19.075 15.946 1.00 72.88 241 GLN A C 1
ATOM 1893 O O . GLN A 1 241 ? -1.108 -18.444 15.620 1.00 72.88 241 GLN A O 1
ATOM 1898 N N . ILE A 1 242 ? -2.133 -19.984 16.926 1.00 70.25 242 ILE A N 1
ATOM 1899 C CA . ILE A 1 242 ? -0.934 -20.437 17.638 1.00 70.25 242 ILE A CA 1
ATOM 1900 C C . ILE A 1 242 ? -0.093 -21.285 16.679 1.00 70.25 242 ILE A C 1
ATOM 1902 O O . ILE A 1 242 ? -0.612 -22.192 16.027 1.00 70.25 242 ILE A O 1
ATOM 1906 N N . MET A 1 243 ? 1.195 -20.971 16.597 1.00 62.91 243 MET A N 1
ATOM 1907 C CA . MET A 1 243 ? 2.179 -21.703 15.809 1.00 62.91 243 MET A CA 1
ATOM 1908 C C . MET A 1 243 ? 2.832 -22.759 16.710 1.00 62.91 243 MET A C 1
ATOM 1910 O O . MET A 1 243 ? 3.493 -22.396 17.684 1.00 62.91 243 MET A O 1
ATOM 1914 N N . GLU A 1 244 ? 2.603 -24.042 16.410 1.00 53.12 244 GLU A N 1
ATOM 1915 C CA . GLU A 1 244 ? 3.311 -25.183 17.025 1.00 53.12 244 GLU A CA 1
ATOM 1916 C C . GLU A 1 244 ? 4.679 -25.434 16.377 1.00 53.12 244 GLU A C 1
ATOM 1918 O O . GLU A 1 244 ? 4.794 -25.278 15.137 1.00 53.12 244 GLU A O 1
#

Radius of gyration: 26.85 Å; chains: 1; bounding box: 61×44×92 Å

Secondary structure (DSSP, 8-state):
-TT--S------S-EEEEEEE-HHHHHHHTT-SEEEEEETTT--EEEEEEEEEEETTEEEEEEEESS-HHHHTT-S---EEEE-----SEEEEGGG-EEEEEEEEEGGGEEE-TTSS-EEEEEEEE-TTS-EEEEEEE---B--TTSPPTTSS--SEEEEETTT--TT-EEE-TTT--EEES--EEEEEEEEE-TTSB-EEEE--EEEE-SSEEEE-SS-TT---TT--B-SSGGG--TT-B--

Foldseek 3Di:
DVPDDPDDDDDALKDKDKAFDDPVVLVLQQVDQKWWKAFPVVRDIFIFGWHWDADPNTIIIITIGRHCCVVCVVPPDTDIDTDPPDDDFAKAWPQQKDKDKFFKAFPLQWDADPPDNFIFGWWWDQDPVRDIDTDTQRWDWDAQLQAQAPVNPHGRITTTHCVRDPQQTWTAGPPPRDIDGTDDMDIFMFGFFCPVQFTDTAGWAFDDDDPTITGTHPPGDSHDDNPTDTDNHRVVHDGRDGHD